Protein AF-A0A0S8GK04-F1 (afdb_monomer)

Foldseek 3Di:
DQFDKAKDWDWDADPVRFTEGPDIDIGGDDVVVVLVVNVVVCQVVLDQEDADQDPVNLVVLVVVLVVCVVPDPPPGVRRHHYFYFDDDPPDDQLVLLCVQPVVCVVVVSYDQDDDPVQPDPRNVLLVCCVVVRDSVCPSRPDNNSSSVVSSVSRTDDPDDDPDPDDPPVQDLLNCLLVVNQADPPDPHGSVVVDDPVPDDPVSVVSSVVVVVVVVVVVVVVVPDDDD

Sequence (227 aa):
STSDFNCVMTVGICRRDILWPLDLWIGRTVPSVLHKEIMRQGVKWQVHQVSPEAVTVQYRLMQAAEEAIRNNAERTLWVPKVIPPEYPRNTEKGPRIESALEWRFQMGRVKIPTGPGYNNTAWKLLDSNIKDFTLDLALLSYDDPIDTLAIHAYIPRKSGVPQNVEPVVETYESMLAKGQLTLPGTCLTLINAIDFHKLDDQTLHQIRQNYIDRLNSVRRRRRKPIY

pLDDT: mean 78.16, std 14.67, range [33.75, 95.88]

Mean predicted aligned error: 14.52 Å

Radius of gyration: 23.09 Å; Cα contacts (8 Å, |Δi|>4): 221; chains: 1; bounding box: 49×42×74 Å

Structure (mmCIF, N/CA/C/O backbone):
data_AF-A0A0S8GK04-F1
#
_entry.id   AF-A0A0S8GK04-F1
#
loop_
_atom_site.group_PDB
_atom_site.id
_atom_site.type_symbol
_atom_site.label_atom_id
_atom_site.label_alt_id
_atom_site.label_comp_id
_atom_site.label_asym_id
_atom_site.label_entity_id
_atom_site.label_seq_id
_atom_site.pdbx_PDB_ins_code
_atom_site.Cartn_x
_atom_site.Cartn_y
_atom_site.Cartn_z
_atom_site.occupancy
_atom_site.B_iso_or_equiv
_atom_site.auth_seq_id
_atom_site.auth_comp_id
_atom_site.auth_asym_id
_atom_site.auth_atom_id
_atom_site.pdbx_PDB_model_num
ATOM 1 N N . SER A 1 1 ? 18.995 8.181 -16.375 1.00 33.75 1 SER A N 1
ATOM 2 C CA . SER A 1 1 ? 18.425 8.535 -15.062 1.00 33.75 1 SER A CA 1
ATOM 3 C C . SER A 1 1 ? 16.984 8.071 -15.050 1.00 33.75 1 SER A C 1
ATOM 5 O O . SER A 1 1 ? 16.129 8.686 -15.679 1.00 33.75 1 SER A O 1
ATOM 7 N N . THR A 1 2 ? 16.739 6.904 -14.463 1.00 42.06 2 THR A N 1
ATOM 8 C CA . THR A 1 2 ? 15.404 6.305 -14.389 1.00 42.06 2 THR A CA 1
ATOM 9 C C . THR A 1 2 ? 14.533 7.224 -13.540 1.00 42.06 2 THR A C 1
ATOM 11 O O . THR A 1 2 ? 14.922 7.624 -12.451 1.00 42.06 2 THR A O 1
ATOM 14 N N . SER A 1 3 ? 13.423 7.692 -14.102 1.00 51.03 3 SER A N 1
ATOM 15 C CA . SER A 1 3 ? 12.474 8.532 -13.378 1.00 51.03 3 SER A CA 1
ATOM 16 C C . SER A 1 3 ? 11.778 7.661 -12.340 1.00 51.03 3 SER A C 1
ATOM 18 O O . SER A 1 3 ? 10.932 6.866 -12.736 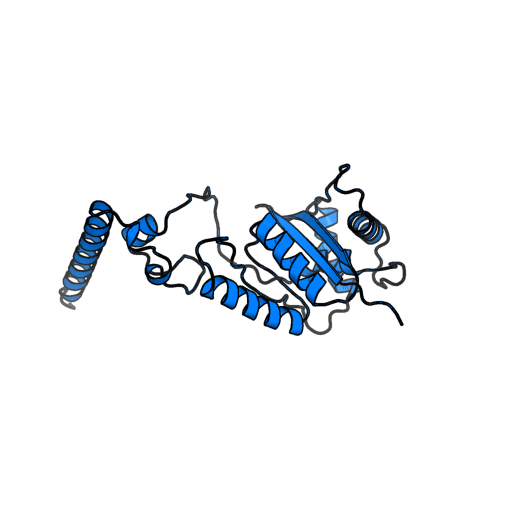1.00 51.03 3 SER A O 1
ATOM 20 N N . ASP A 1 4 ? 12.089 7.839 -11.058 1.00 67.56 4 ASP A N 1
ATOM 21 C CA . ASP A 1 4 ? 11.416 7.132 -9.965 1.00 67.56 4 ASP A CA 1
ATOM 22 C C . ASP A 1 4 ? 9.932 7.526 -9.939 1.00 67.56 4 ASP A C 1
ATOM 24 O O . ASP A 1 4 ? 9.569 8.696 -9.726 1.00 67.56 4 ASP A O 1
ATOM 28 N N . PHE A 1 5 ? 9.068 6.560 -10.241 1.00 83.88 5 PHE A N 1
ATOM 29 C CA . PHE A 1 5 ? 7.628 6.708 -10.096 1.00 83.88 5 PHE A CA 1
ATOM 30 C C . PHE A 1 5 ? 7.243 6.435 -8.643 1.00 83.88 5 PHE A C 1
ATOM 32 O O . PHE A 1 5 ? 7.918 5.719 -7.918 1.00 83.88 5 PHE A O 1
ATOM 39 N N . ASN A 1 6 ? 6.154 7.053 -8.198 1.00 89.81 6 ASN A N 1
ATOM 40 C CA . ASN A 1 6 ? 5.519 6.703 -6.938 1.00 89.81 6 ASN A CA 1
ATOM 41 C C . ASN A 1 6 ? 4.231 5.955 -7.239 1.00 89.81 6 ASN A C 1
ATOM 43 O O . ASN A 1 6 ? 3.491 6.332 -8.153 1.00 89.81 6 ASN A O 1
ATOM 47 N N . CYS A 1 7 ? 3.941 4.958 -6.417 1.00 92.94 7 CYS A N 1
ATOM 48 C CA . CYS A 1 7 ? 2.706 4.199 -6.459 1.00 92.94 7 CYS A CA 1
ATOM 49 C C . CYS A 1 7 ? 1.907 4.437 -5.172 1.00 92.94 7 CYS A C 1
ATOM 51 O O . CYS A 1 7 ? 2.458 4.451 -4.071 1.00 92.94 7 CYS A O 1
ATOM 53 N N . VAL A 1 8 ? 0.598 4.641 -5.313 1.00 94.31 8 VAL A N 1
ATOM 54 C CA . VAL A 1 8 ? -0.356 4.664 -4.198 1.00 94.31 8 VAL A CA 1
ATOM 55 C C . VAL A 1 8 ? -1.462 3.680 -4.526 1.00 94.31 8 VAL A C 1
ATOM 57 O O . VAL A 1 8 ? -2.231 3.893 -5.467 1.00 94.31 8 VAL A O 1
ATOM 60 N N . MET A 1 9 ? -1.547 2.614 -3.737 1.00 95.88 9 MET A N 1
ATOM 61 C CA . MET A 1 9 ? -2.569 1.586 -3.878 1.00 95.88 9 MET A CA 1
ATOM 62 C C . MET A 1 9 ? -3.432 1.532 -2.621 1.00 95.88 9 MET A C 1
ATOM 64 O O . MET A 1 9 ? -2.923 1.397 -1.509 1.00 95.88 9 MET A O 1
ATOM 68 N N . THR A 1 10 ? -4.747 1.581 -2.807 1.00 95.06 10 THR A N 1
ATOM 69 C CA . THR A 1 10 ? -5.708 1.287 -1.744 1.00 95.06 10 THR A CA 1
ATOM 70 C C . THR A 1 10 ? -6.167 -0.155 -1.879 1.00 95.06 10 THR A C 1
ATOM 72 O O . THR A 1 10 ? -6.696 -0.544 -2.920 1.00 95.06 10 THR A O 1
ATOM 75 N N . VAL A 1 11 ? -5.999 -0.946 -0.819 1.00 94.06 11 VAL A N 1
ATOM 76 C CA . VAL A 1 11 ? -6.357 -2.369 -0.801 1.00 94.06 11 VAL A CA 1
ATOM 77 C C . VAL A 1 11 ? -7.402 -2.632 0.278 1.00 94.06 11 VAL A C 1
ATOM 79 O O . VAL A 1 11 ? -7.188 -2.356 1.456 1.00 94.06 11 VAL A O 1
ATOM 82 N N . GLY A 1 12 ? -8.536 -3.196 -0.128 1.00 90.56 12 GLY A N 1
ATOM 83 C CA . GLY A 1 12 ? -9.510 -3.798 0.771 1.00 90.56 12 GLY A CA 1
ATOM 84 C C . GLY A 1 12 ? -9.102 -5.225 1.129 1.00 90.56 12 GLY A C 1
ATOM 85 O O . GLY A 1 12 ? -8.643 -5.985 0.278 1.00 90.56 12 GLY A O 1
ATOM 86 N N . ILE A 1 13 ? -9.299 -5.613 2.386 1.00 88.06 13 ILE A N 1
ATOM 87 C CA . ILE A 1 13 ? -8.998 -6.964 2.868 1.00 88.06 13 ILE A CA 1
ATOM 88 C C . ILE A 1 13 ? -10.289 -7.562 3.407 1.00 88.06 13 ILE A C 1
ATOM 90 O O . ILE A 1 13 ? -10.930 -6.985 4.285 1.00 88.06 13 ILE A O 1
ATOM 94 N N . CYS A 1 14 ? -10.682 -8.728 2.901 1.00 79.69 14 CYS A N 1
ATOM 95 C CA . CYS A 1 14 ? -11.837 -9.439 3.451 1.00 79.69 14 CYS A CA 1
ATOM 96 C C . CYS A 1 14 ? -11.438 -10.414 4.575 1.00 79.69 14 CYS A C 1
ATOM 98 O O . CYS A 1 14 ? -10.268 -10.756 4.744 1.00 79.69 14 CYS A O 1
ATOM 100 N N . ARG A 1 15 ? -12.437 -10.963 5.283 1.00 69.56 15 ARG A N 1
ATOM 101 C CA . ARG A 1 15 ? -12.262 -11.924 6.395 1.00 69.56 15 ARG A CA 1
ATOM 102 C C . ARG A 1 15 ? -11.431 -13.165 6.059 1.00 69.56 15 ARG A C 1
ATOM 104 O O . ARG A 1 15 ? -10.893 -13.792 6.960 1.00 69.56 15 ARG A O 1
ATOM 111 N N . ARG A 1 16 ? -11.338 -13.543 4.782 1.00 75.19 16 ARG A N 1
ATOM 112 C CA . ARG A 1 16 ? -10.544 -14.695 4.335 1.00 75.19 16 ARG A CA 1
ATOM 113 C C . ARG A 1 16 ? -9.177 -14.295 3.772 1.00 75.19 16 ARG A C 1
ATOM 115 O O . ARG A 1 16 ? -8.651 -15.008 2.919 1.00 75.19 16 ARG A O 1
ATOM 122 N N . ASP A 1 17 ? -8.671 -13.134 4.180 1.00 81.88 17 ASP A N 1
ATOM 123 C CA . ASP A 1 17 ? -7.391 -12.581 3.737 1.00 81.88 17 ASP A CA 1
ATOM 124 C C . ASP A 1 17 ? -7.272 -12.500 2.204 1.00 81.88 17 ASP A C 1
ATOM 126 O O . ASP A 1 17 ? -6.235 -12.787 1.616 1.00 81.88 17 ASP A O 1
ATOM 130 N N . ILE A 1 18 ? -8.381 -12.158 1.540 1.00 86.56 18 ILE A N 1
ATOM 131 C CA . ILE A 1 18 ? -8.395 -11.867 0.100 1.00 86.56 18 ILE A CA 1
ATOM 132 C C . ILE A 1 18 ? -8.147 -10.376 -0.068 1.00 86.56 18 ILE A C 1
ATOM 134 O O . ILE A 1 18 ? -8.863 -9.576 0.542 1.00 86.56 18 ILE A O 1
ATOM 138 N N . LEU A 1 19 ? -7.167 -10.041 -0.901 1.00 92.06 19 LEU A N 1
ATOM 139 C CA . LEU A 1 19 ? -6.800 -8.681 -1.260 1.00 92.06 19 LEU A CA 1
ATOM 140 C C . LEU A 1 19 ? -7.634 -8.211 -2.444 1.00 92.06 19 LEU A C 1
ATOM 142 O O . LEU A 1 19 ? -7.722 -8.894 -3.466 1.00 92.06 19 LEU A O 1
ATOM 146 N N . TRP A 1 20 ? -8.204 -7.025 -2.299 1.00 92.50 20 TRP A N 1
ATOM 147 C CA . TRP A 1 20 ? -8.975 -6.333 -3.317 1.00 92.50 20 TRP A CA 1
ATOM 148 C C . TRP A 1 20 ? -8.336 -4.970 -3.554 1.00 92.50 20 TRP A C 1
ATOM 150 O O . TRP A 1 20 ? -8.617 -4.044 -2.797 1.00 92.50 20 TRP A O 1
ATOM 160 N N . PRO A 1 21 ? -7.460 -4.810 -4.554 1.00 93.75 21 PRO A N 1
ATOM 161 C CA . PRO A 1 21 ? -7.034 -3.487 -4.986 1.00 93.75 21 PRO A CA 1
ATOM 162 C C . PRO A 1 21 ? -8.260 -2.674 -5.433 1.00 93.75 21 PRO A C 1
ATOM 164 O O . PRO A 1 21 ? -8.949 -3.046 -6.381 1.00 93.75 21 PRO A O 1
ATOM 167 N N . LEU A 1 22 ? -8.568 -1.593 -4.716 1.00 93.00 22 LEU A N 1
ATOM 168 C CA . LEU A 1 22 ? -9.764 -0.764 -4.923 1.00 93.00 22 LEU A CA 1
ATOM 169 C C . LEU A 1 22 ? -9.464 0.491 -5.744 1.00 93.00 22 LEU A C 1
ATOM 171 O O . LEU A 1 22 ? -10.306 0.958 -6.513 1.00 93.00 22 LEU A O 1
ATOM 175 N N . ASP A 1 23 ? -8.268 1.045 -5.559 1.00 94.81 23 ASP A N 1
ATOM 176 C CA . ASP A 1 23 ? -7.791 2.258 -6.216 1.00 94.81 23 ASP A CA 1
ATOM 177 C C . ASP A 1 23 ? -6.283 2.144 -6.413 1.00 94.81 23 ASP A C 1
ATOM 179 O O . ASP A 1 23 ? -5.582 1.554 -5.585 1.00 94.81 23 ASP A O 1
ATOM 183 N N . LEU A 1 24 ? -5.802 2.689 -7.522 1.00 95.19 24 LEU A N 1
ATOM 184 C CA . LEU A 1 24 ? -4.402 2.619 -7.899 1.00 95.19 24 LEU A CA 1
ATOM 185 C C . LEU A 1 24 ? -4.031 3.884 -8.653 1.00 95.19 24 LEU A C 1
ATOM 187 O O . LEU A 1 24 ? -4.648 4.240 -9.659 1.00 95.19 24 LEU A O 1
ATOM 191 N N . TRP A 1 25 ? -2.982 4.528 -8.170 1.00 94.56 25 TRP A N 1
ATOM 192 C CA . TRP A 1 25 ? -2.381 5.683 -8.798 1.00 94.56 25 TRP A CA 1
ATOM 193 C C . TRP A 1 25 ? -0.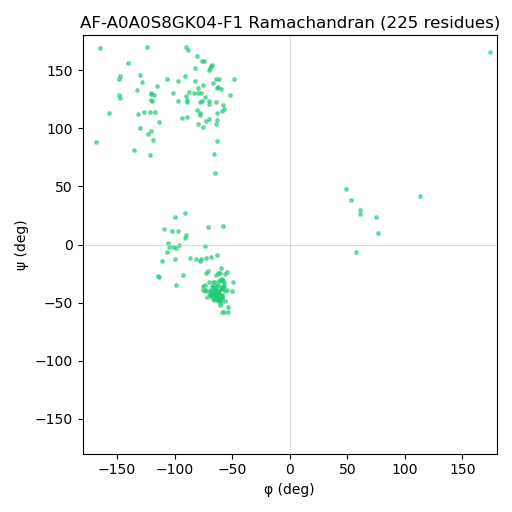884 5.465 -8.958 1.00 94.56 25 TRP A C 1
ATOM 195 O O . TRP A 1 25 ? -0.222 4.956 -8.055 1.00 94.56 25 TRP A O 1
ATOM 205 N N . ILE A 1 26 ? -0.363 5.890 -10.105 1.00 92.88 26 ILE A N 1
ATOM 206 C CA . ILE A 1 26 ? 1.066 5.924 -10.403 1.00 92.88 26 ILE A CA 1
ATOM 207 C C . ILE A 1 26 ? 1.373 7.294 -10.990 1.00 92.88 26 ILE A C 1
ATOM 209 O O . ILE A 1 26 ? 0.679 7.756 -11.900 1.00 92.88 26 ILE A O 1
ATOM 213 N N . GLY A 1 27 ? 2.427 7.941 -10.505 1.00 90.12 27 GLY A N 1
ATOM 214 C CA . GLY A 1 27 ? 2.837 9.236 -11.030 1.00 90.12 27 GLY A CA 1
ATOM 215 C C . GLY A 1 27 ? 4.244 9.641 -10.624 1.00 90.12 27 GLY A C 1
ATOM 216 O O . GLY A 1 27 ? 4.883 9.017 -9.782 1.00 90.12 27 GLY A O 1
ATOM 217 N N . ARG A 1 28 ? 4.750 10.700 -11.260 1.00 82.88 28 ARG A N 1
ATOM 218 C CA . ARG A 1 28 ? 6.118 11.186 -11.046 1.00 82.88 28 ARG A CA 1
ATOM 219 C C . ARG A 1 28 ? 6.270 12.045 -9.788 1.00 82.88 28 ARG A C 1
ATOM 221 O O . ARG A 1 28 ? 5.315 12.583 -9.232 1.00 82.88 28 ARG A O 1
ATOM 228 N N . THR A 1 29 ? 7.533 12.167 -9.406 1.00 65.69 29 THR A N 1
ATOM 229 C CA . THR A 1 29 ? 8.191 12.444 -8.119 1.00 65.69 29 THR A CA 1
ATOM 230 C C . THR A 1 29 ? 7.849 13.742 -7.377 1.00 65.69 29 THR A C 1
ATOM 232 O O . THR A 1 29 ? 8.584 14.114 -6.469 1.00 65.69 29 THR A O 1
ATOM 235 N N . VAL A 1 30 ? 6.768 14.460 -7.698 1.00 80.31 30 VAL A N 1
ATOM 236 C CA . VAL A 1 30 ? 6.434 15.688 -6.957 1.00 80.31 30 VAL A CA 1
ATOM 237 C C . VAL A 1 30 ? 5.795 15.311 -5.610 1.00 80.31 30 VAL A C 1
ATOM 239 O O . VAL A 1 30 ? 4.649 14.852 -5.594 1.00 80.31 30 VAL A O 1
ATOM 242 N N . PRO A 1 31 ? 6.456 15.541 -4.455 1.00 78.94 31 PRO A N 1
ATOM 243 C CA . PRO A 1 31 ? 5.963 15.031 -3.172 1.00 78.94 31 PRO A CA 1
ATOM 244 C C . PRO A 1 31 ? 4.610 15.620 -2.751 1.00 78.94 31 PRO A C 1
ATOM 246 O O . PRO A 1 31 ? 3.855 14.989 -2.017 1.00 78.94 31 PRO A O 1
ATOM 249 N N . SER A 1 32 ? 4.284 16.832 -3.213 1.00 80.56 32 SER A N 1
ATOM 250 C CA . SER A 1 32 ? 2.984 17.461 -2.955 1.00 80.56 32 SER A CA 1
ATOM 251 C C . SER A 1 32 ? 1.839 16.773 -3.701 1.00 80.56 32 SER A C 1
ATOM 253 O O .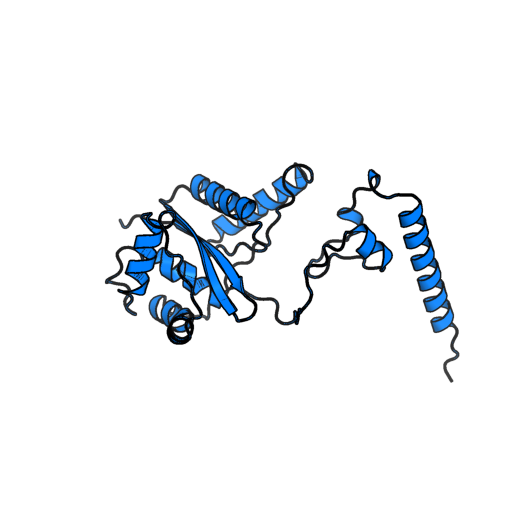 SER A 1 32 ? 0.730 16.711 -3.176 1.00 80.56 32 SER A O 1
ATOM 255 N N . VAL A 1 33 ? 2.096 16.224 -4.893 1.00 85.88 33 VAL A N 1
ATOM 256 C CA . VAL A 1 33 ? 1.110 15.447 -5.660 1.00 85.88 33 VAL A CA 1
ATOM 257 C C . VAL A 1 33 ? 0.877 14.102 -4.985 1.00 85.88 33 VAL A C 1
ATOM 259 O O . VAL A 1 33 ? -0.273 13.737 -4.762 1.00 85.88 33 VAL A O 1
ATOM 262 N N . LEU A 1 34 ? 1.953 13.426 -4.572 1.00 86.38 34 LEU A N 1
ATOM 263 C CA . LEU A 1 34 ? 1.868 12.174 -3.820 1.00 86.38 34 LEU A CA 1
ATOM 264 C C . LEU A 1 34 ? 1.031 12.338 -2.545 1.00 86.38 34 LEU A C 1
ATOM 266 O O . LEU A 1 34 ? 0.113 11.561 -2.300 1.00 86.38 34 LEU A O 1
ATOM 270 N N . HIS A 1 35 ? 1.300 13.384 -1.759 1.00 84.75 35 HIS A N 1
ATOM 271 C CA . HIS A 1 35 ? 0.530 13.668 -0.548 1.00 84.75 35 HIS A CA 1
ATOM 272 C C . HIS A 1 35 ? -0.955 13.883 -0.864 1.00 84.75 35 HIS A C 1
ATOM 274 O O . HIS A 1 35 ? -1.815 13.271 -0.233 1.00 84.75 35 HIS A O 1
ATOM 280 N N . LYS A 1 36 ? -1.269 14.731 -1.854 1.00 86.31 36 LYS A N 1
ATOM 281 C CA . LYS A 1 36 ? -2.656 14.982 -2.272 1.00 86.31 36 LYS A CA 1
ATOM 282 C C . LYS A 1 36 ? -3.362 13.694 -2.672 1.00 86.31 36 LYS A C 1
ATOM 284 O O . LYS A 1 36 ? -4.522 13.519 -2.322 1.00 86.31 36 LYS A O 1
ATOM 289 N N . GLU A 1 37 ? -2.666 12.799 -3.360 1.00 90.81 37 GLU A N 1
ATOM 290 C CA . GLU A 1 37 ? -3.232 11.530 -3.795 1.00 90.81 37 GLU A CA 1
ATOM 291 C C . GLU A 1 37 ? -3.499 10.572 -2.628 1.00 90.81 37 GLU A C 1
ATOM 293 O O . GLU A 1 37 ? -4.583 9.994 -2.556 1.00 90.81 37 GLU A O 1
ATOM 298 N N . ILE A 1 38 ? -2.568 10.463 -1.674 1.00 89.88 38 ILE A N 1
ATOM 299 C CA . ILE A 1 38 ? -2.765 9.676 -0.447 1.00 89.88 38 ILE A CA 1
ATOM 300 C C . ILE A 1 38 ? -3.984 10.191 0.324 1.00 89.88 38 ILE A C 1
ATOM 302 O O . ILE A 1 38 ? -4.840 9.401 0.718 1.00 89.88 38 ILE A O 1
ATOM 306 N N . MET A 1 39 ? -4.110 11.511 0.490 1.00 86.62 39 MET A N 1
ATOM 307 C CA . MET A 1 39 ? -5.260 12.114 1.168 1.00 86.62 39 MET A CA 1
ATOM 308 C C . MET A 1 39 ? -6.558 11.904 0.381 1.00 86.62 39 MET A C 1
ATOM 310 O O . MET A 1 39 ? -7.585 11.570 0.966 1.00 86.62 39 MET A O 1
ATOM 314 N N . ARG A 1 40 ? -6.523 12.046 -0.950 1.00 89.19 40 ARG A N 1
ATOM 315 C CA . ARG A 1 40 ? -7.681 11.833 -1.829 1.00 89.19 40 ARG A CA 1
ATOM 316 C C . ARG A 1 40 ? -8.204 10.403 -1.717 1.00 89.19 40 ARG A C 1
ATOM 318 O O . ARG A 1 40 ? -9.401 10.214 -1.501 1.00 89.19 40 ARG A O 1
ATOM 325 N N . GLN A 1 41 ? -7.332 9.406 -1.870 1.00 92.62 41 GLN A N 1
ATOM 326 C CA . GLN A 1 41 ? -7.714 8.000 -1.735 1.00 92.62 41 GLN A CA 1
ATOM 327 C C . GLN A 1 41 ? -8.139 7.682 -0.300 1.00 92.62 41 GLN A C 1
ATOM 329 O O . GLN A 1 41 ? -9.159 7.029 -0.091 1.00 92.62 41 GLN A O 1
ATOM 334 N N . GLY A 1 42 ? -7.410 8.202 0.685 1.00 88.75 42 GLY A N 1
ATOM 335 C CA . GLY A 1 42 ? -7.682 7.965 2.091 1.00 88.75 42 GLY A CA 1
ATOM 336 C C . GLY A 1 42 ? -9.052 8.465 2.541 1.00 88.75 42 GLY A C 1
ATOM 337 O O . GLY A 1 42 ? -9.805 7.696 3.132 1.00 88.75 42 GLY A O 1
ATOM 338 N N . VAL A 1 43 ? -9.427 9.695 2.174 1.00 85.94 43 VAL A N 1
ATOM 339 C CA . VAL A 1 43 ? -10.763 10.253 2.443 1.00 85.94 43 VAL A CA 1
ATOM 340 C C . VAL A 1 43 ? -11.845 9.509 1.658 1.00 85.94 43 VAL A C 1
ATOM 342 O O . VAL A 1 43 ? -12.894 9.196 2.220 1.00 85.94 43 VAL A O 1
ATOM 345 N N . LYS A 1 44 ? -11.601 9.192 0.378 1.00 87.06 44 LYS A N 1
ATOM 346 C CA . LYS A 1 44 ? -12.561 8.465 -0.472 1.00 87.06 44 LYS A CA 1
ATOM 347 C C . LYS A 1 44 ? -12.922 7.100 0.114 1.00 87.06 44 LYS A C 1
ATOM 349 O O . LYS A 1 44 ? -14.091 6.730 0.114 1.00 87.06 44 LYS A O 1
ATOM 354 N N . TRP A 1 45 ? -11.923 6.358 0.585 1.00 88.44 45 TRP A N 1
ATOM 355 C CA . TRP A 1 45 ? -12.087 4.980 1.055 1.00 88.44 45 TRP A CA 1
ATOM 356 C C . TRP A 1 45 ? -12.144 4.847 2.577 1.00 88.44 45 TRP A C 1
ATOM 358 O O . TRP A 1 45 ? -12.319 3.736 3.071 1.00 88.44 45 TRP A O 1
ATOM 368 N N . GLN A 1 46 ? -11.995 5.952 3.313 1.00 85.88 46 GLN A N 1
ATOM 369 C CA . GLN A 1 46 ? -11.923 5.980 4.776 1.00 85.88 46 GLN A CA 1
ATOM 370 C C . GLN A 1 46 ? -10.921 4.944 5.315 1.00 85.88 46 GLN A C 1
ATOM 372 O O . GLN A 1 46 ? -11.228 4.145 6.201 1.00 85.88 46 GLN A O 1
ATOM 377 N N . VAL A 1 47 ? -9.714 4.903 4.735 1.00 87.19 47 VAL A N 1
ATOM 378 C CA . VAL A 1 47 ? -8.732 3.856 5.060 1.00 87.19 47 VAL A CA 1
ATOM 379 C C . VAL A 1 47 ? -8.305 3.944 6.525 1.00 87.19 47 VAL A C 1
ATOM 381 O O . VAL A 1 47 ? -7.981 5.010 7.039 1.00 87.19 47 VAL A O 1
ATOM 384 N N . HIS A 1 48 ? -8.256 2.811 7.214 1.00 85.25 48 HIS A N 1
ATOM 385 C CA . HIS A 1 48 ? -7.889 2.787 8.633 1.00 85.25 48 HIS A CA 1
ATOM 386 C C . HIS A 1 48 ? -6.393 3.041 8.854 1.00 85.25 48 HIS A C 1
ATOM 388 O O . HIS A 1 48 ? -5.969 3.460 9.934 1.00 85.25 48 HIS A O 1
ATOM 394 N N . GLN A 1 49 ? -5.588 2.749 7.834 1.00 88.12 49 GLN A N 1
ATOM 395 C CA . GLN A 1 49 ? -4.142 2.737 7.918 1.00 88.12 49 GLN A CA 1
ATOM 396 C C . GLN A 1 49 ? -3.515 3.149 6.588 1.00 88.12 49 GLN A C 1
ATOM 398 O O . GLN A 1 49 ? -3.997 2.768 5.523 1.00 88.12 49 GLN A O 1
ATOM 403 N N . VAL A 1 50 ? -2.419 3.897 6.676 1.00 90.38 50 VAL A N 1
ATOM 404 C CA . VAL A 1 50 ? -1.534 4.238 5.563 1.00 90.38 50 VAL A CA 1
ATOM 405 C C . VAL A 1 50 ? -0.143 3.710 5.900 1.00 90.38 50 VAL A C 1
ATOM 407 O O . VAL A 1 50 ? 0.377 3.967 6.987 1.00 90.38 50 VAL A O 1
ATOM 410 N N . SER A 1 51 ? 0.457 2.974 4.966 1.00 91.56 51 SER A N 1
ATOM 411 C CA . SER A 1 51 ? 1.745 2.304 5.166 1.00 91.56 51 SER A CA 1
ATOM 412 C C . SER A 1 51 ? 2.780 2.758 4.141 1.00 91.56 51 SER A C 1
ATOM 414 O O . SER A 1 51 ? 3.035 2.052 3.171 1.00 91.56 51 SER A O 1
ATOM 416 N N . PRO A 1 52 ? 3.355 3.959 4.321 1.00 90.19 52 PRO A N 1
ATOM 417 C CA . PRO A 1 52 ? 4.352 4.495 3.405 1.00 90.19 52 PRO A CA 1
ATOM 418 C C . PRO A 1 52 ? 5.735 3.877 3.672 1.00 90.19 52 PRO A C 1
ATOM 420 O O . PRO A 1 52 ? 6.200 3.822 4.812 1.00 90.19 52 PRO A O 1
ATOM 423 N N . GLU A 1 53 ? 6.426 3.470 2.610 1.00 85.38 53 GLU A N 1
ATOM 424 C CA . GLU A 1 53 ? 7.799 2.953 2.694 1.00 85.38 53 GLU A CA 1
ATOM 425 C C . GLU A 1 53 ? 8.818 4.074 2.971 1.00 85.38 53 GLU A C 1
ATOM 427 O O . GLU A 1 53 ? 9.713 3.928 3.801 1.00 85.38 53 GLU A O 1
ATOM 432 N N . ALA A 1 54 ? 8.642 5.243 2.347 1.00 80.56 54 ALA A N 1
ATOM 433 C CA . ALA A 1 54 ? 9.547 6.376 2.512 1.00 80.56 54 ALA A CA 1
ATOM 434 C C . ALA A 1 54 ? 9.344 7.113 3.852 1.00 80.56 54 ALA A C 1
ATOM 436 O O . ALA A 1 54 ? 8.273 7.661 4.131 1.00 80.56 54 ALA A O 1
ATOM 437 N N . VAL A 1 55 ? 10.416 7.231 4.642 1.00 71.06 55 VAL A N 1
ATOM 438 C CA . VAL A 1 55 ? 10.429 7.922 5.952 1.00 71.06 55 VAL A CA 1
ATOM 439 C C . VAL A 1 55 ? 10.008 9.395 5.842 1.00 71.06 55 VAL A C 1
ATOM 441 O O . VAL A 1 55 ? 9.288 9.922 6.688 1.00 71.06 55 VAL A O 1
ATOM 444 N N . THR A 1 56 ? 10.397 10.077 4.764 1.00 72.00 56 THR A N 1
ATOM 445 C CA . THR A 1 56 ? 10.017 11.480 4.521 1.00 72.00 56 THR A CA 1
ATOM 446 C C . THR A 1 56 ? 8.513 11.649 4.302 1.00 72.00 56 THR A C 1
ATOM 448 O O . THR A 1 56 ? 7.938 12.666 4.698 1.00 72.00 56 THR A O 1
ATOM 451 N N . VAL A 1 57 ? 7.859 10.648 3.707 1.00 76.12 57 VAL A N 1
ATOM 452 C CA . VAL A 1 57 ? 6.405 10.617 3.518 1.00 76.12 57 VAL A CA 1
ATOM 453 C C . VAL A 1 57 ? 5.704 10.340 4.848 1.00 76.12 57 VAL A C 1
ATOM 455 O O . VAL A 1 57 ? 4.709 11.000 5.138 1.00 76.12 57 VAL A O 1
ATOM 458 N N . GLN A 1 58 ? 6.257 9.459 5.694 1.00 74.81 58 GLN A N 1
ATOM 459 C CA . GLN A 1 58 ? 5.739 9.192 7.047 1.00 74.81 58 GLN A CA 1
ATOM 460 C C . GLN A 1 58 ? 5.605 10.483 7.858 1.00 74.81 58 GLN A C 1
ATOM 462 O O . GLN A 1 58 ? 4.515 10.800 8.330 1.00 74.81 58 GLN A O 1
ATOM 467 N N . TYR A 1 59 ? 6.686 11.263 7.953 1.00 73.69 59 TYR A N 1
ATOM 468 C CA . TYR A 1 59 ? 6.702 12.497 8.741 1.00 73.69 59 TYR A CA 1
ATOM 469 C C . TYR A 1 59 ? 5.656 13.512 8.257 1.00 73.69 59 TYR A C 1
ATOM 471 O O . TYR A 1 59 ? 4.900 14.060 9.056 1.00 73.69 59 TYR A O 1
ATOM 479 N N . ARG A 1 60 ? 5.551 13.717 6.937 1.00 76.19 60 ARG A N 1
ATOM 480 C CA . ARG A 1 60 ? 4.576 14.655 6.354 1.00 76.19 60 ARG A CA 1
ATOM 481 C C . ARG A 1 60 ? 3.130 14.208 6.553 1.00 76.19 60 ARG A C 1
ATOM 483 O O . ARG A 1 60 ? 2.266 15.055 6.753 1.00 76.19 60 ARG A O 1
ATOM 490 N N . LEU A 1 61 ? 2.858 12.905 6.483 1.00 73.31 61 LEU A N 1
ATOM 491 C CA . LEU A 1 61 ? 1.520 12.368 6.740 1.00 73.31 61 LEU A CA 1
ATOM 492 C C . LEU A 1 61 ? 1.141 12.486 8.214 1.00 73.31 61 LEU A C 1
ATOM 494 O O . LEU A 1 61 ? 0.009 12.850 8.510 1.00 73.31 61 LEU A O 1
ATOM 498 N N . MET A 1 62 ? 2.080 12.232 9.128 1.00 73.31 62 MET A N 1
ATOM 499 C CA . MET A 1 62 ? 1.852 12.432 10.561 1.00 73.31 62 MET A CA 1
ATOM 500 C C . MET A 1 62 ? 1.542 13.898 10.869 1.00 73.31 62 MET A C 1
ATOM 502 O O . MET A 1 62 ? 0.538 14.178 11.515 1.00 73.31 62 MET A O 1
ATOM 506 N N . GLN A 1 63 ? 2.329 14.835 10.331 1.00 76.75 63 GLN A N 1
ATOM 507 C CA . GLN A 1 63 ? 2.068 16.266 10.496 1.00 76.75 63 GLN A CA 1
ATOM 508 C C . GLN A 1 63 ? 0.697 16.678 9.955 1.00 76.75 63 GLN A C 1
ATOM 510 O O . GLN A 1 63 ? -0.029 17.386 10.645 1.00 76.75 63 GLN A O 1
ATOM 515 N N . ALA A 1 64 ? 0.318 16.217 8.758 1.00 71.50 64 ALA A N 1
ATOM 516 C CA . ALA A 1 64 ? -0.983 16.536 8.174 1.00 71.50 64 ALA A CA 1
ATOM 517 C C . ALA A 1 64 ? -2.152 15.897 8.935 1.00 71.50 64 ALA A C 1
ATOM 519 O O . ALA A 1 64 ? -3.197 16.526 9.073 1.00 71.50 64 ALA A O 1
ATOM 520 N N . ALA A 1 65 ? -1.983 14.681 9.463 1.00 66.81 65 ALA A N 1
ATOM 521 C CA . ALA A 1 65 ? -2.976 14.049 10.327 1.00 66.81 65 ALA A CA 1
ATOM 522 C C . ALA A 1 65 ? -3.159 14.846 11.627 1.00 66.81 65 ALA A C 1
ATOM 524 O O . ALA A 1 65 ? -4.288 15.126 12.023 1.00 66.81 65 ALA A O 1
ATOM 525 N N . GLU A 1 66 ? -2.066 15.279 12.259 1.00 67.69 66 GLU A N 1
ATOM 526 C CA . GLU A 1 66 ? -2.131 16.156 13.428 1.00 67.69 66 GLU A CA 1
ATOM 527 C C . GLU A 1 66 ? -2.781 17.508 13.108 1.00 67.69 66 GLU A C 1
ATOM 529 O O . GLU A 1 66 ? -3.575 18.012 13.898 1.00 67.69 66 GLU A O 1
ATOM 534 N N . GLU A 1 67 ? -2.464 18.108 11.959 1.00 70.69 67 GLU A N 1
ATOM 535 C CA . GLU A 1 67 ? -3.063 19.371 11.524 1.00 70.69 67 GLU A CA 1
ATOM 536 C C . GLU A 1 67 ? -4.556 19.229 11.235 1.00 70.69 67 GLU A C 1
ATOM 538 O O . GLU A 1 67 ? -5.329 20.091 11.635 1.00 70.69 67 GLU A O 1
ATOM 543 N N . ALA A 1 68 ? -4.981 18.136 10.601 1.00 64.50 68 ALA A N 1
ATOM 544 C CA . ALA A 1 68 ? -6.390 17.848 10.356 1.00 64.50 68 ALA A CA 1
ATOM 545 C C . ALA A 1 68 ? -7.172 17.705 11.672 1.00 64.50 68 ALA A C 1
ATOM 547 O O . ALA A 1 68 ? -8.249 18.286 11.811 1.00 64.50 68 ALA A O 1
ATOM 548 N N . ILE A 1 69 ? -6.595 17.011 12.661 1.00 61.62 69 ILE A N 1
ATOM 549 C CA . ILE A 1 69 ? -7.166 16.881 14.010 1.00 61.62 69 ILE A CA 1
ATOM 550 C C . ILE A 1 69 ? -7.255 18.247 14.702 1.00 61.62 69 ILE A C 1
ATOM 552 O O . ILE A 1 69 ? -8.291 18.568 15.279 1.00 61.62 69 ILE A O 1
ATOM 556 N N . ARG A 1 70 ? -6.187 19.056 14.637 1.00 62.34 70 ARG A N 1
ATOM 557 C CA . ARG A 1 70 ? -6.139 20.394 15.251 1.00 62.34 70 ARG A CA 1
ATOM 558 C C . ARG A 1 70 ? -7.114 21.372 14.597 1.00 62.34 70 ARG A C 1
ATOM 560 O O . ARG A 1 70 ? -7.722 22.173 15.298 1.00 62.34 70 ARG A O 1
ATOM 567 N N . ASN A 1 71 ? -7.240 21.319 13.273 1.00 60.84 71 ASN A N 1
ATOM 568 C CA . ASN A 1 71 ? -7.921 22.354 12.507 1.00 60.84 71 ASN A CA 1
ATOM 569 C C . ASN A 1 71 ? -9.407 22.068 12.268 1.00 60.84 71 ASN A C 1
ATOM 571 O O . ASN A 1 71 ? -10.123 23.036 12.047 1.00 60.84 71 ASN A O 1
ATOM 575 N N . ASN A 1 72 ? -9.887 20.813 12.254 1.00 50.97 72 ASN A N 1
ATOM 576 C CA . ASN A 1 72 ? -11.301 20.507 11.973 1.00 50.97 72 ASN A CA 1
ATOM 577 C C . ASN A 1 72 ? -11.708 19.048 12.290 1.00 50.97 72 ASN A C 1
ATOM 579 O O . ASN A 1 72 ? -11.814 18.217 11.385 1.00 50.97 72 ASN A O 1
ATOM 583 N N . ALA A 1 73 ? -12.126 18.763 13.527 1.00 49.97 73 ALA A N 1
ATOM 584 C CA . ALA A 1 73 ? -12.960 17.584 13.817 1.00 49.97 73 ALA A CA 1
ATOM 585 C C . ALA A 1 73 ? -14.346 17.632 13.120 1.00 49.97 73 ALA A C 1
ATOM 587 O O . ALA A 1 73 ? -15.075 16.643 13.118 1.00 49.97 73 ALA A O 1
ATOM 588 N N . GLU A 1 74 ? -14.715 18.762 12.501 1.00 51.22 74 GLU A N 1
ATOM 589 C CA . GLU A 1 74 ? -16.074 19.020 12.010 1.00 51.22 74 GLU A CA 1
ATOM 590 C C . GLU A 1 74 ? -16.294 18.796 10.503 1.00 51.22 74 GLU A C 1
ATOM 592 O O . GLU A 1 74 ? -17.444 18.757 10.070 1.00 51.22 74 GLU A O 1
ATOM 597 N N . ARG A 1 75 ? -15.246 18.638 9.672 1.00 55.31 75 ARG A N 1
ATOM 598 C CA . ARG A 1 75 ? -15.424 18.575 8.198 1.00 55.31 75 ARG A CA 1
ATOM 599 C C . ARG A 1 75 ? -15.081 17.241 7.538 1.00 55.31 75 ARG A C 1
ATOM 601 O O . ARG A 1 75 ? -15.707 16.913 6.536 1.00 55.31 75 ARG A O 1
ATOM 608 N N . THR A 1 76 ? -14.182 16.441 8.109 1.00 56.16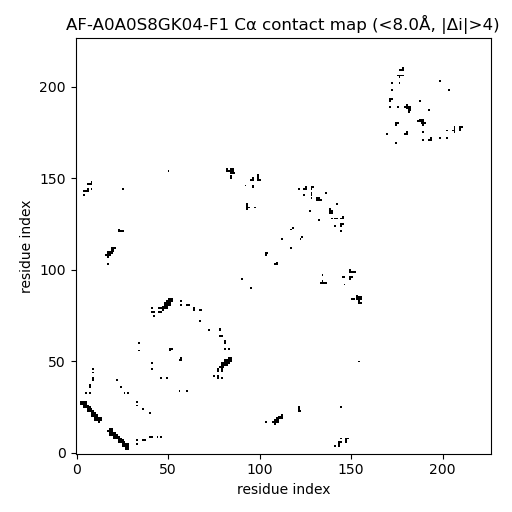 76 THR A N 1
ATOM 609 C CA . THR A 1 76 ? -13.943 15.046 7.692 1.00 56.16 76 THR A CA 1
ATOM 610 C C . THR A 1 76 ? -13.316 14.261 8.845 1.00 56.16 76 THR A C 1
ATOM 612 O O . THR A 1 76 ? -12.166 14.505 9.193 1.00 56.16 76 THR A O 1
ATOM 615 N N . LEU A 1 77 ? -14.042 13.286 9.399 1.00 68.88 77 LEU A N 1
ATOM 616 C CA . LEU A 1 77 ? -13.635 12.414 10.521 1.00 68.88 77 LEU A CA 1
ATOM 617 C C . LEU A 1 77 ? -12.537 11.384 10.167 1.00 68.88 77 LEU A C 1
ATOM 619 O O . LEU A 1 77 ? -12.339 10.411 10.894 1.00 68.88 77 LEU A O 1
ATOM 623 N N . TRP A 1 78 ? -11.839 11.547 9.041 1.00 79.19 78 TRP A N 1
ATOM 624 C CA . TRP A 1 78 ? -10.855 10.570 8.589 1.00 79.19 78 TRP A CA 1
ATOM 625 C C . TRP A 1 78 ? -9.470 10.877 9.158 1.00 79.19 78 TRP A C 1
ATOM 627 O O . TRP A 1 78 ? -8.816 11.834 8.748 1.00 79.19 78 TRP A O 1
ATOM 637 N N . VAL A 1 79 ? -9.013 10.031 10.081 1.00 80.00 79 VAL A N 1
ATOM 638 C CA . VAL A 1 79 ? -7.666 10.092 10.658 1.00 80.00 79 VAL A CA 1
ATOM 639 C C . VAL A 1 79 ? -7.048 8.695 10.574 1.00 80.00 79 VAL A C 1
ATOM 641 O O . VAL A 1 79 ? -7.380 7.829 11.391 1.00 80.00 79 VAL A O 1
ATOM 644 N N . PRO A 1 80 ? -6.176 8.423 9.588 1.00 83.44 80 PRO A N 1
ATOM 645 C CA . PRO A 1 80 ? -5.562 7.112 9.462 1.00 83.44 80 PRO A CA 1
ATOM 646 C C . PRO A 1 80 ? -4.452 6.922 10.495 1.00 83.44 80 PRO A C 1
ATOM 648 O O . PRO A 1 80 ? -3.805 7.870 10.942 1.00 83.44 80 PRO A O 1
ATOM 651 N N . LYS A 1 81 ? -4.140 5.662 10.794 1.00 84.69 81 LYS A N 1
ATOM 652 C CA . LYS A 1 81 ? -2.865 5.320 11.430 1.00 84.69 81 LYS A CA 1
ATOM 653 C C . LYS A 1 81 ? -1.765 5.288 10.379 1.00 84.69 81 LYS A C 1
ATOM 655 O O . LYS A 1 81 ? -1.916 4.619 9.361 1.00 84.69 81 LYS A O 1
ATOM 660 N N . VAL A 1 82 ? -0.650 5.960 10.636 1.00 85.56 82 VAL A N 1
ATOM 661 C CA . VAL A 1 82 ? 0.545 5.852 9.792 1.00 85.56 82 VAL A CA 1
ATOM 662 C C . VAL A 1 82 ? 1.444 4.780 10.397 1.00 85.56 82 VAL A C 1
ATOM 664 O O . VAL A 1 82 ? 1.981 4.975 11.484 1.00 85.56 82 VAL A O 1
ATOM 667 N N . ILE A 1 83 ? 1.548 3.626 9.737 1.00 85.44 83 ILE A N 1
ATOM 668 C CA . ILE A 1 83 ? 2.341 2.482 10.214 1.00 85.44 83 ILE A CA 1
ATOM 669 C C . ILE A 1 83 ? 3.200 1.982 9.051 1.00 85.44 83 ILE A C 1
ATOM 671 O O . ILE A 1 83 ? 2.630 1.465 8.087 1.00 85.44 83 ILE A O 1
ATOM 675 N N . PRO A 1 84 ? 4.533 2.127 9.098 1.00 87.38 84 PRO A N 1
ATOM 676 C CA . PRO A 1 84 ? 5.400 1.665 8.021 1.00 87.38 84 PRO A CA 1
ATOM 677 C C . PRO A 1 84 ? 5.423 0.130 7.916 1.00 87.38 84 PRO A C 1
ATOM 679 O O . PRO A 1 84 ? 5.164 -0.554 8.909 1.00 87.38 84 PRO A O 1
ATOM 682 N N . PRO A 1 85 ? 5.716 -0.425 6.728 1.00 89.62 85 PRO A N 1
ATOM 683 C CA . PRO A 1 85 ? 5.934 -1.859 6.573 1.00 89.62 85 PRO A CA 1
ATOM 684 C C . PRO A 1 85 ? 7.245 -2.310 7.236 1.00 89.62 85 PRO A C 1
ATOM 686 O O . PRO A 1 85 ? 8.223 -1.563 7.287 1.00 89.62 85 PRO A O 1
ATOM 689 N N . GLU A 1 86 ? 7.271 -3.554 7.710 1.00 89.50 86 GLU A N 1
ATOM 690 C CA . GLU A 1 86 ? 8.423 -4.187 8.353 1.00 89.50 86 GLU A CA 1
ATOM 691 C C . GLU A 1 86 ? 8.943 -5.342 7.492 1.00 89.50 86 GLU A C 1
ATOM 693 O O . GLU A 1 86 ? 8.344 -6.417 7.420 1.00 89.50 86 GLU A O 1
ATOM 698 N N . TYR A 1 87 ? 10.079 -5.128 6.828 1.00 85.81 87 TYR A N 1
ATOM 699 C CA . TYR A 1 87 ? 10.689 -6.145 5.973 1.00 85.81 87 TYR A CA 1
ATOM 700 C C . TYR A 1 87 ? 11.683 -7.025 6.741 1.00 85.81 87 TYR A C 1
ATOM 702 O O . TYR A 1 87 ? 12.429 -6.519 7.589 1.00 85.81 87 TYR A O 1
ATOM 710 N N . PRO A 1 88 ? 11.781 -8.325 6.410 1.00 84.62 88 PRO A N 1
ATOM 711 C CA . PRO A 1 88 ? 12.880 -9.151 6.883 1.00 84.62 88 PRO A CA 1
ATOM 712 C C . PRO A 1 88 ? 14.220 -8.598 6.377 1.00 84.62 88 PRO A C 1
ATOM 714 O O . PRO A 1 88 ? 14.333 -8.099 5.251 1.00 84.62 88 PRO A O 1
ATOM 717 N N . ARG A 1 89 ? 15.253 -8.673 7.223 1.00 84.94 89 ARG A N 1
ATOM 718 C CA . ARG A 1 89 ? 16.593 -8.177 6.879 1.00 84.94 89 ARG A CA 1
ATOM 719 C C . ARG A 1 89 ? 17.171 -8.974 5.708 1.00 84.94 89 ARG A C 1
ATOM 721 O O . ARG A 1 89 ? 17.020 -10.189 5.668 1.00 84.94 89 ARG A O 1
ATOM 728 N N . ASN A 1 90 ? 17.894 -8.284 4.825 1.00 84.06 90 ASN A N 1
ATOM 729 C CA . ASN A 1 90 ? 18.633 -8.866 3.696 1.00 84.06 90 ASN A CA 1
ATOM 730 C C . ASN A 1 90 ? 17.764 -9.607 2.664 1.00 84.06 90 ASN A C 1
ATOM 732 O O . ASN A 1 90 ? 18.258 -10.501 1.984 1.00 84.06 90 ASN A O 1
ATOM 736 N N . THR A 1 91 ? 16.485 -9.250 2.538 1.00 84.50 91 THR A N 1
ATOM 737 C CA . THR A 1 91 ? 15.622 -9.824 1.497 1.00 84.50 91 THR A CA 1
ATOM 738 C C . THR A 1 91 ? 15.715 -8.984 0.230 1.00 84.50 91 THR A C 1
ATOM 740 O O . THR A 1 91 ? 15.455 -7.781 0.269 1.00 84.50 91 THR A O 1
ATOM 743 N N . GLU A 1 92 ? 16.067 -9.609 -0.889 1.00 90.12 92 GLU A N 1
ATOM 744 C CA . GLU A 1 92 ? 16.035 -8.964 -2.202 1.00 90.12 92 GLU A CA 1
ATOM 745 C C . GLU A 1 92 ? 14.592 -8.705 -2.662 1.00 90.12 92 GLU A C 1
ATOM 747 O O . GLU A 1 92 ? 13.661 -9.420 -2.281 1.00 90.12 92 GLU A O 1
ATOM 752 N N . LYS A 1 93 ? 14.401 -7.673 -3.494 1.00 89.88 93 LYS A N 1
ATOM 753 C CA . LYS A 1 93 ? 13.074 -7.177 -3.897 1.00 89.88 93 LYS A CA 1
ATOM 754 C C . LYS A 1 93 ? 12.240 -8.236 -4.627 1.00 89.88 93 LYS A C 1
ATOM 756 O O . LYS A 1 93 ? 11.092 -8.453 -4.252 1.00 89.88 93 LYS A O 1
ATOM 761 N N . GLY A 1 94 ? 12.812 -8.922 -5.617 1.00 91.94 94 GLY A N 1
ATOM 762 C CA . GLY A 1 94 ? 12.119 -9.966 -6.381 1.00 91.94 94 GLY A CA 1
ATOM 763 C C . GLY A 1 94 ? 11.615 -11.120 -5.505 1.00 91.94 94 GLY A C 1
ATOM 764 O O . GLY A 1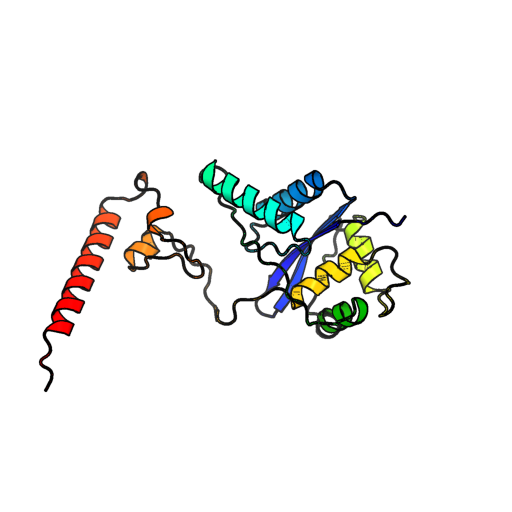 94 ? 10.402 -11.326 -5.434 1.00 91.94 94 GLY A O 1
ATOM 765 N N . PRO A 1 95 ? 12.494 -11.811 -4.755 1.00 92.31 95 PRO A N 1
ATOM 766 C CA . PRO A 1 95 ? 12.090 -12.861 -3.812 1.00 92.31 95 PRO A CA 1
ATOM 767 C C . PRO A 1 95 ? 11.092 -12.388 -2.741 1.00 92.31 95 PRO A C 1
ATOM 769 O O . PRO A 1 95 ? 10.201 -13.130 -2.321 1.00 92.31 95 PRO A O 1
ATOM 772 N N . ARG A 1 96 ? 11.194 -11.127 -2.299 1.00 92.19 96 ARG A N 1
ATOM 773 C CA . ARG A 1 96 ? 10.218 -10.504 -1.391 1.00 92.19 96 ARG A CA 1
ATOM 774 C C . ARG A 1 96 ? 8.829 -10.422 -2.038 1.00 92.19 96 ARG A C 1
ATOM 776 O O . ARG A 1 96 ? 7.844 -10.814 -1.420 1.00 92.19 96 ARG A O 1
ATOM 783 N N . ILE A 1 97 ? 8.738 -9.953 -3.281 1.00 93.94 97 ILE A N 1
ATOM 784 C CA . ILE A 1 97 ? 7.465 -9.872 -4.016 1.00 93.94 97 ILE A CA 1
ATOM 785 C C . ILE A 1 97 ? 6.877 -11.269 -4.245 1.00 93.94 97 ILE A C 1
ATOM 787 O O . ILE A 1 97 ? 5.693 -11.485 -3.977 1.00 93.94 97 ILE A O 1
ATOM 791 N N . GLU A 1 98 ? 7.705 -12.218 -4.685 1.00 93.00 98 GLU A N 1
ATOM 792 C CA . GLU A 1 98 ? 7.302 -13.608 -4.915 1.00 93.00 98 GLU A CA 1
ATOM 793 C C . GLU A 1 98 ? 6.728 -14.230 -3.637 1.00 93.00 98 GLU A C 1
ATOM 795 O O . GLU A 1 98 ? 5.556 -14.607 -3.607 1.00 93.00 98 GLU A O 1
ATOM 800 N N . SER A 1 99 ? 7.502 -14.252 -2.549 1.00 90.25 99 SER A N 1
ATOM 801 C CA . SER A 1 99 ? 7.074 -14.857 -1.279 1.00 90.25 99 SER A CA 1
ATOM 802 C C . SER A 1 99 ? 5.798 -14.224 -0.703 1.00 90.25 99 SER A C 1
ATOM 804 O O . SER A 1 99 ? 4.998 -14.905 -0.052 1.00 90.25 99 SER A O 1
ATOM 806 N N . ALA A 1 100 ? 5.558 -12.936 -0.966 1.00 91.19 100 ALA A N 1
ATOM 807 C CA . ALA A 1 100 ? 4.353 -12.234 -0.537 1.00 91.19 100 ALA A CA 1
ATOM 808 C C . ALA A 1 100 ? 3.102 -12.589 -1.364 1.00 91.19 100 ALA A C 1
ATOM 810 O O . ALA A 1 100 ? 1.992 -12.617 -0.811 1.00 91.19 100 ALA A O 1
ATOM 811 N N . LEU A 1 101 ? 3.256 -12.820 -2.673 1.00 93.00 101 LEU A N 1
ATOM 812 C CA . LEU A 1 101 ? 2.142 -12.877 -3.625 1.00 93.00 101 LEU A CA 1
ATOM 813 C C . LEU A 1 101 ? 1.897 -14.250 -4.257 1.00 93.00 101 LEU A C 1
ATOM 815 O O . LEU A 1 101 ? 0.744 -14.536 -4.583 1.00 93.00 101 LEU A O 1
ATOM 819 N N . GLU A 1 102 ? 2.909 -15.105 -4.403 1.00 91.38 102 GLU A N 1
ATOM 820 C CA . GLU A 1 102 ? 2.820 -16.382 -5.128 1.00 91.38 102 GLU A CA 1
ATOM 821 C C . GLU A 1 102 ? 1.665 -17.246 -4.605 1.00 91.38 102 GLU A C 1
ATOM 823 O O . GLU A 1 102 ? 0.707 -17.542 -5.327 1.00 91.38 102 GLU A O 1
ATOM 828 N N . TRP A 1 103 ? 1.691 -17.571 -3.310 1.00 87.81 103 TRP A N 1
ATOM 829 C CA . TRP A 1 103 ? 0.650 -18.383 -2.681 1.00 87.81 103 TRP A CA 1
ATOM 830 C C . TRP A 1 103 ? -0.729 -17.714 -2.761 1.00 87.81 103 TRP A C 1
ATOM 832 O O . TRP A 1 103 ? -1.756 -18.393 -2.847 1.00 87.81 103 TRP A O 1
ATOM 842 N N . ARG A 1 104 ? -0.789 -16.373 -2.753 1.00 89.12 104 ARG A N 1
ATOM 843 C CA . ARG A 1 104 ? -2.056 -15.644 -2.869 1.00 89.12 104 ARG A CA 1
ATOM 844 C C . ARG A 1 104 ? -2.634 -15.799 -4.264 1.00 89.12 104 ARG A C 1
ATOM 846 O O . ARG A 1 104 ? -3.839 -16.011 -4.374 1.00 89.12 104 ARG A O 1
ATOM 853 N N . PHE A 1 105 ? -1.817 -15.712 -5.307 1.00 89.12 105 PHE A N 1
ATOM 854 C CA . PHE A 1 105 ? -2.272 -15.931 -6.676 1.00 89.12 105 PHE A CA 1
ATOM 855 C C . PHE A 1 105 ? -2.697 -17.382 -6.896 1.00 89.12 105 PHE A C 1
ATOM 857 O O . PHE A 1 105 ? -3.820 -17.602 -7.350 1.00 89.12 105 PHE A O 1
ATOM 864 N N . GLN A 1 106 ? -1.886 -18.354 -6.462 1.00 85.44 106 GLN A N 1
ATOM 865 C CA . GLN A 1 106 ? -2.221 -19.784 -6.537 1.00 85.44 106 GLN A CA 1
ATOM 866 C C . GLN A 1 106 ? -3.564 -20.098 -5.857 1.00 85.44 106 GLN A C 1
ATOM 868 O O . GLN A 1 106 ? -4.379 -20.854 -6.379 1.00 85.44 106 GLN A O 1
ATOM 873 N N . MET A 1 107 ? -3.842 -19.457 -4.718 1.00 84.88 107 MET A N 1
ATOM 874 C CA . MET A 1 107 ? -5.069 -19.659 -3.939 1.00 84.88 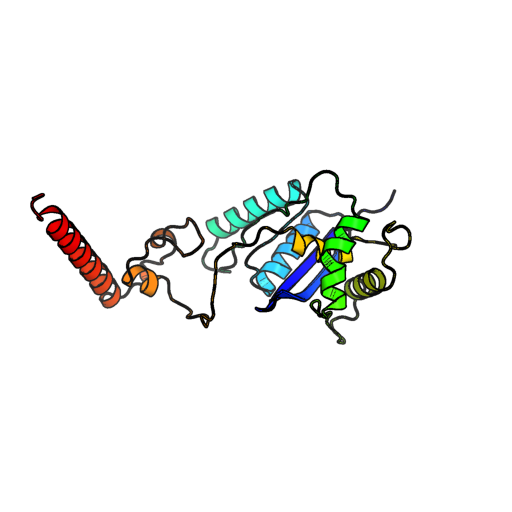107 MET A CA 1
ATOM 875 C C . MET A 1 107 ? -6.215 -18.702 -4.317 1.00 84.88 107 MET A C 1
ATOM 877 O O . MET A 1 107 ? -7.241 -18.662 -3.629 1.00 84.88 107 MET A O 1
ATOM 881 N N . GLY A 1 108 ? -6.052 -17.877 -5.357 1.00 86.50 108 GLY A N 1
ATOM 882 C CA . GLY A 1 108 ? -7.056 -16.902 -5.792 1.00 86.50 108 GLY A CA 1
ATOM 883 C C . GLY A 1 108 ? -7.408 -15.838 -4.740 1.00 86.50 108 GLY A C 1
ATOM 884 O O . GLY A 1 108 ? -8.544 -15.351 -4.712 1.00 86.50 108 GLY A O 1
ATOM 885 N N . ARG A 1 109 ? -6.456 -15.497 -3.863 1.00 89.06 109 ARG A N 1
ATOM 886 C CA . ARG A 1 109 ? -6.541 -14.530 -2.752 1.00 89.06 109 ARG A CA 1
ATOM 887 C C . ARG A 1 109 ? -6.159 -13.101 -3.142 1.00 89.06 109 ARG A C 1
ATOM 889 O O . ARG A 1 109 ? -6.085 -12.244 -2.267 1.00 89.06 109 ARG A O 1
ATOM 896 N N . VAL A 1 110 ? -5.963 -12.828 -4.425 1.00 91.31 110 VAL A N 1
ATOM 897 C CA . VAL A 1 110 ? -5.904 -11.472 -4.984 1.00 91.31 110 VAL A CA 1
ATOM 898 C C . VAL A 1 110 ? -7.011 -11.353 -6.023 1.00 91.31 110 VAL A C 1
ATOM 900 O O . VAL A 1 110 ? -7.164 -12.235 -6.868 1.00 91.31 110 VAL A O 1
ATOM 903 N N . LYS A 1 111 ? -7.819 -10.295 -5.943 1.00 90.38 111 LYS A N 1
ATOM 904 C CA . LYS A 1 111 ? -8.926 -10.028 -6.867 1.00 90.38 111 LYS A CA 1
ATOM 905 C C . LYS A 1 111 ? -8.704 -8.689 -7.551 1.00 90.38 111 LYS A C 1
ATOM 907 O O . LYS A 1 111 ? -8.998 -7.644 -6.981 1.00 90.38 111 LYS A O 1
ATOM 912 N N . ILE A 1 112 ? -8.163 -8.742 -8.765 1.00 89.31 112 ILE A N 1
ATOM 913 C CA . ILE A 1 112 ? -7.934 -7.559 -9.596 1.00 89.31 112 ILE A CA 1
ATOM 914 C C . ILE A 1 112 ? -9.272 -7.121 -10.216 1.00 89.31 112 ILE A C 1
ATOM 916 O O . ILE A 1 112 ? -9.990 -7.968 -10.758 1.00 89.31 112 ILE A O 1
ATOM 920 N N . PRO A 1 113 ? -9.647 -5.835 -10.124 1.00 85.44 113 PRO A N 1
ATOM 921 C CA . PRO A 1 113 ? -10.894 -5.350 -10.696 1.00 85.44 113 PRO A CA 1
ATOM 922 C C . PRO A 1 113 ? -10.871 -5.422 -12.229 1.00 85.44 113 PRO A C 1
ATOM 924 O O . PRO A 1 113 ? -9.882 -5.077 -12.871 1.00 85.44 113 PRO A O 1
ATOM 927 N N . THR A 1 114 ? -11.991 -5.839 -12.822 1.00 80.50 114 THR A N 1
ATOM 928 C CA . THR A 1 114 ? -12.193 -5.874 -14.276 1.00 80.50 114 THR A CA 1
ATOM 929 C C . THR A 1 114 ? -13.398 -5.001 -14.618 1.00 80.50 114 THR A C 1
ATOM 931 O O . THR A 1 114 ? -14.519 -5.255 -14.188 1.00 80.50 114 THR A O 1
ATOM 934 N N . GLY A 1 115 ? -13.174 -3.896 -15.329 1.00 80.12 115 GLY A N 1
ATOM 935 C CA . GLY A 1 115 ? -14.252 -2.988 -15.717 1.00 80.12 115 GLY A CA 1
ATOM 936 C C . GLY A 1 115 ? -13.749 -1.709 -16.390 1.00 80.12 115 GLY A C 1
ATOM 937 O O . GLY A 1 115 ? -12.561 -1.398 -16.296 1.00 80.12 115 GLY A O 1
ATOM 938 N N . PRO A 1 116 ? -14.632 -0.930 -17.047 1.00 70.81 116 PRO A N 1
ATOM 939 C CA . PRO A 1 116 ? -14.234 0.246 -17.828 1.00 70.81 116 PRO A CA 1
ATOM 940 C C . PRO A 1 116 ? -13.470 1.303 -17.016 1.00 70.81 116 PRO A C 1
ATOM 942 O O . PRO A 1 116 ? -12.509 1.886 -17.510 1.00 70.81 116 PRO A O 1
ATOM 945 N N . GLY A 1 117 ? -13.843 1.499 -15.745 1.00 71.75 117 GLY A N 1
ATOM 946 C CA . GLY A 1 117 ? -13.167 2.424 -14.823 1.00 71.75 117 GLY A CA 1
ATOM 947 C C . GLY A 1 117 ? -11.749 2.001 -14.416 1.00 71.75 117 GLY A C 1
ATOM 948 O O . GLY A 1 117 ? -11.008 2.804 -13.855 1.00 71.75 117 GLY A O 1
ATOM 949 N N . TYR A 1 118 ? -11.356 0.767 -14.736 1.00 78.88 118 TYR A N 1
ATOM 950 C CA . TYR A 1 118 ? -10.061 0.171 -14.413 1.00 78.88 118 TYR A CA 1
ATOM 951 C C . TYR A 1 118 ? -9.173 0.008 -15.658 1.00 78.88 118 TYR A C 1
ATOM 953 O O . TYR A 1 118 ? -8.146 -0.652 -15.613 1.00 78.88 118 TYR A O 1
ATOM 961 N N . ASN A 1 119 ? -9.528 0.644 -16.780 1.00 80.75 119 ASN A N 1
ATOM 962 C CA . ASN A 1 119 ? -8.761 0.605 -18.031 1.00 80.75 119 ASN A CA 1
ATOM 963 C C . ASN A 1 119 ? -7.723 1.745 -18.143 1.00 80.75 119 ASN A C 1
ATOM 965 O O . ASN A 1 119 ? -7.400 2.206 -19.241 1.00 80.75 119 ASN A O 1
ATOM 969 N N . ASN A 1 120 ? -7.228 2.250 -17.011 1.00 89.00 120 ASN A N 1
ATOM 970 C CA . ASN A 1 120 ? -6.209 3.300 -16.993 1.00 89.00 120 ASN A CA 1
ATOM 971 C C . ASN A 1 120 ? -4.790 2.702 -17.025 1.00 89.00 120 ASN A C 1
ATOM 973 O O . ASN A 1 120 ? -4.595 1.501 -16.834 1.00 89.00 120 ASN A O 1
ATOM 977 N N . THR A 1 121 ? -3.790 3.548 -17.275 1.00 89.88 121 THR A N 1
ATOM 978 C CA . THR A 1 121 ? -2.385 3.126 -17.382 1.00 89.88 121 THR A CA 1
ATOM 979 C C . THR A 1 121 ? -1.883 2.412 -16.130 1.00 89.88 121 THR A C 1
ATOM 981 O O . THR A 1 121 ? -1.119 1.462 -16.249 1.00 89.88 121 THR A O 1
ATOM 984 N N . ALA A 1 122 ? -2.328 2.819 -14.940 1.00 92.56 122 ALA A N 1
ATOM 985 C CA . ALA A 1 122 ? -1.848 2.238 -13.695 1.00 92.56 122 ALA A CA 1
ATOM 986 C C . ALA A 1 122 ? -2.310 0.787 -13.512 1.00 92.56 122 ALA A C 1
ATOM 988 O O . ALA A 1 122 ? -1.510 -0.087 -13.188 1.00 92.56 122 ALA A O 1
ATOM 989 N N . TRP A 1 123 ? -3.578 0.508 -13.809 1.00 93.56 123 TRP A N 1
ATOM 990 C CA . TRP A 1 123 ? -4.116 -0.853 -13.773 1.00 93.56 123 TRP A CA 1
ATOM 991 C C . TRP A 1 123 ? -3.524 -1.753 -14.856 1.00 93.56 123 TRP A C 1
ATOM 993 O O . TRP A 1 123 ? -3.234 -2.914 -14.583 1.00 93.56 123 TRP A O 1
ATOM 1003 N N . LYS A 1 124 ? -3.285 -1.218 -16.060 1.00 91.56 124 LYS A N 1
ATOM 1004 C CA . LYS A 1 124 ? -2.592 -1.953 -17.132 1.00 91.56 124 LYS A CA 1
ATOM 1005 C C . LYS A 1 124 ? -1.162 -2.317 -16.748 1.00 91.56 124 LYS A C 1
ATOM 1007 O O . LYS A 1 124 ? -0.720 -3.417 -17.056 1.00 91.56 124 LYS A O 1
ATOM 1012 N N . LEU A 1 125 ? -0.458 -1.406 -16.074 1.00 92.12 125 LEU A N 1
ATOM 1013 C CA . LEU A 1 125 ? 0.884 -1.670 -15.559 1.00 92.12 125 LEU A CA 1
ATOM 1014 C C . LEU A 1 125 ? 0.860 -2.770 -14.502 1.00 92.12 125 LEU A C 1
ATOM 1016 O O . LEU A 1 125 ? 1.643 -3.701 -14.614 1.00 92.12 125 LEU A O 1
ATOM 1020 N N . LEU A 1 126 ? -0.071 -2.724 -13.543 1.00 93.62 126 LEU A N 1
ATOM 1021 C CA . LEU A 1 126 ? -0.213 -3.802 -12.562 1.00 93.62 126 LEU A CA 1
ATOM 1022 C C . LEU A 1 126 ? -0.512 -5.154 -13.233 1.00 93.62 126 LEU A C 1
ATOM 1024 O O . LEU A 1 126 ? 0.093 -6.156 -12.871 1.00 93.62 126 LEU A O 1
ATOM 1028 N N . ASP A 1 127 ? -1.415 -5.191 -14.215 1.00 92.12 127 ASP A N 1
ATOM 1029 C CA . ASP A 1 127 ? -1.750 -6.419 -14.947 1.00 92.12 127 ASP A CA 1
ATOM 1030 C C . ASP A 1 127 ? -0.547 -6.983 -15.725 1.00 92.12 127 ASP A C 1
ATOM 1032 O O . ASP A 1 127 ? -0.272 -8.179 -15.637 1.00 92.12 127 ASP A O 1
ATOM 1036 N N . SER A 1 128 ? 0.216 -6.133 -16.423 1.00 91.06 128 SER A N 1
ATOM 1037 C CA . SER A 1 128 ? 1.474 -6.544 -17.068 1.00 91.06 128 SER A CA 1
ATOM 1038 C C . SER A 1 128 ? 2.500 -7.005 -16.037 1.00 91.06 128 SER A C 1
ATOM 1040 O O . SER A 1 128 ? 3.077 -8.071 -16.200 1.00 91.06 128 SER A O 1
ATOM 1042 N N . ASN A 1 129 ? 2.668 -6.290 -14.922 1.00 92.31 129 ASN A N 1
ATOM 1043 C CA . ASN A 1 129 ? 3.592 -6.710 -13.872 1.00 92.31 129 ASN A CA 1
ATOM 1044 C C . ASN A 1 129 ? 3.252 -8.085 -13.304 1.00 92.31 129 ASN A C 1
ATOM 1046 O O . ASN A 1 129 ? 4.166 -8.835 -13.001 1.00 92.31 129 ASN A O 1
ATOM 1050 N N . ILE A 1 130 ? 1.967 -8.415 -13.152 1.00 91.75 130 ILE A N 1
ATOM 1051 C CA . ILE A 1 130 ? 1.532 -9.730 -12.665 1.00 91.75 130 ILE A CA 1
ATOM 1052 C C . ILE A 1 130 ? 1.827 -10.824 -13.699 1.00 91.75 130 ILE A C 1
ATOM 1054 O O . ILE A 1 130 ? 2.232 -11.920 -13.319 1.00 91.75 130 ILE A O 1
ATOM 1058 N N . LYS A 1 131 ? 1.616 -10.548 -14.990 1.00 89.56 131 LYS A N 1
ATOM 1059 C CA . LYS A 1 131 ? 1.813 -11.523 -16.077 1.00 89.56 131 LYS A CA 1
ATOM 1060 C C . LYS A 1 131 ? 3.282 -11.768 -16.402 1.00 89.56 131 LYS A C 1
ATOM 1062 O O . LYS A 1 131 ? 3.665 -12.905 -16.649 1.00 89.56 131 LYS A O 1
ATOM 1067 N N . ASP A 1 132 ? 4.072 -10.704 -16.376 1.00 90.75 132 ASP A N 1
ATOM 1068 C CA . ASP A 1 132 ? 5.457 -10.678 -16.842 1.00 90.75 132 ASP A CA 1
ATOM 1069 C C . ASP A 1 132 ? 6.456 -10.725 -15.668 1.00 90.75 132 ASP A C 1
ATOM 1071 O O . ASP A 1 132 ? 7.648 -10.460 -15.840 1.00 90.75 132 ASP A O 1
ATOM 1075 N N . PHE A 1 133 ? 5.977 -11.027 -14.453 1.00 91.00 133 PHE A N 1
ATOM 1076 C CA . PHE A 1 133 ? 6.808 -11.066 -13.254 1.00 91.00 133 PHE A CA 1
ATOM 1077 C C . PHE A 1 133 ? 7.932 -12.097 -13.381 1.00 91.00 133 PHE A C 1
ATOM 1079 O O . PHE A 1 133 ? 7.713 -13.257 -13.729 1.00 91.00 133 PHE A O 1
ATOM 1086 N N . THR A 1 134 ? 9.137 -11.680 -13.000 1.00 88.88 134 THR A N 1
ATOM 1087 C CA . THR A 1 134 ? 10.303 -12.549 -12.827 1.00 88.88 134 THR A CA 1
ATOM 1088 C C . THR A 1 134 ? 11.080 -12.092 -11.600 1.00 88.88 134 THR A C 1
ATOM 1090 O O . THR A 1 134 ? 11.011 -10.921 -11.229 1.00 88.88 134 THR A O 1
ATOM 1093 N N . LEU A 1 135 ? 11.852 -12.990 -10.987 1.00 87.00 135 LEU A N 1
ATOM 1094 C CA . LEU A 1 135 ? 12.652 -12.667 -9.800 1.00 87.00 135 LEU A CA 1
ATOM 1095 C C . LEU A 1 135 ? 13.693 -11.566 -10.036 1.00 87.00 135 LEU A C 1
ATOM 1097 O O . LEU A 1 135 ? 13.993 -10.810 -9.118 1.00 87.00 135 LEU A O 1
ATOM 1101 N N . ASP A 1 136 ? 14.213 -11.459 -11.256 1.00 85.00 136 ASP A N 1
ATOM 1102 C CA . ASP A 1 136 ? 15.205 -10.445 -11.629 1.00 85.00 136 ASP A CA 1
ATOM 1103 C C . ASP A 1 136 ? 14.567 -9.064 -11.869 1.00 85.00 136 ASP A C 1
ATOM 1105 O O . ASP A 1 136 ? 15.254 -8.052 -11.936 1.00 85.00 136 ASP A O 1
ATOM 1109 N N . LEU A 1 137 ? 13.235 -8.989 -12.011 1.00 86.88 137 LEU A N 1
ATOM 1110 C CA . LEU A 1 137 ? 12.463 -7.765 -12.292 1.00 86.88 137 LEU A CA 1
ATOM 1111 C C . LEU A 1 137 ? 12.869 -7.018 -13.580 1.00 86.88 137 LEU A C 1
ATOM 1113 O O . LEU A 1 137 ? 12.169 -6.097 -13.987 1.00 86.88 137 LEU A O 1
ATOM 1117 N N . ALA A 1 138 ? 13.934 -7.437 -14.268 1.00 82.94 138 ALA A N 1
ATOM 1118 C CA . ALA A 1 138 ? 14.518 -6.778 -15.433 1.00 82.94 138 ALA A CA 1
ATOM 1119 C C . ALA A 1 138 ? 13.558 -6.659 -16.627 1.00 82.94 138 ALA A C 1
ATOM 1121 O O . ALA A 1 138 ? 13.714 -5.775 -17.469 1.00 82.94 138 ALA A O 1
ATOM 1122 N N . LEU A 1 139 ? 12.555 -7.539 -16.703 1.00 79.00 139 LEU A N 1
ATOM 1123 C CA . LEU A 1 139 ? 11.519 -7.503 -17.738 1.00 79.00 139 LEU A CA 1
ATOM 1124 C C . LEU A 1 139 ? 10.401 -6.492 -17.440 1.00 79.00 139 LEU A C 1
ATOM 1126 O O . LEU A 1 139 ? 9.611 -6.171 -18.328 1.00 79.00 139 LEU A O 1
ATOM 1130 N N . LEU A 1 140 ? 10.328 -5.966 -16.214 1.00 83.19 140 LEU A N 1
ATOM 1131 C CA . LEU A 1 140 ? 9.314 -4.998 -15.819 1.00 83.19 140 LEU A CA 1
ATOM 1132 C C . LEU A 1 140 ? 9.805 -3.579 -16.109 1.00 83.19 140 LEU A C 1
ATOM 1134 O O . LEU A 1 140 ? 10.824 -3.133 -15.595 1.00 83.19 140 LEU A O 1
ATOM 1138 N N . SER A 1 141 ? 9.038 -2.829 -16.908 1.00 80.75 141 SER A N 1
ATOM 1139 C CA . SER A 1 141 ? 9.343 -1.410 -17.170 1.00 80.75 141 SER A CA 1
ATOM 1140 C C . SER A 1 141 ? 9.262 -0.553 -15.903 1.00 80.75 141 SER A C 1
ATOM 1142 O O . SER A 1 141 ? 10.031 0.391 -15.747 1.00 80.75 141 SER A O 1
ATOM 1144 N N . TYR A 1 142 ? 8.315 -0.892 -15.025 1.00 86.50 142 TYR A N 1
ATOM 1145 C CA . TYR A 1 142 ? 8.106 -0.314 -13.700 1.00 86.50 142 TYR A CA 1
ATOM 1146 C C . TYR A 1 142 ? 7.542 -1.413 -12.815 1.00 86.50 142 TYR A C 1
ATOM 1148 O O . TYR A 1 142 ? 6.570 -2.052 -13.213 1.00 86.50 142 TYR A O 1
ATOM 1156 N N . ASP A 1 143 ? 8.130 -1.638 -11.649 1.00 90.31 143 ASP A N 1
ATOM 1157 C CA . ASP A 1 143 ? 7.731 -2.691 -10.715 1.00 90.31 143 ASP A CA 1
ATOM 1158 C C . ASP A 1 143 ? 6.991 -2.146 -9.481 1.00 90.31 143 ASP A C 1
ATOM 1160 O O . ASP A 1 143 ? 6.431 -2.921 -8.705 1.00 90.31 143 ASP A O 1
ATOM 1164 N N . ASP A 1 144 ? 6.913 -0.818 -9.327 1.00 91.31 144 ASP A N 1
ATOM 1165 C CA . ASP A 1 144 ? 6.243 -0.158 -8.202 1.00 91.31 144 ASP A CA 1
ATOM 1166 C C . ASP A 1 144 ? 4.816 -0.677 -7.928 1.00 91.31 144 ASP A C 1
ATOM 1168 O O . ASP A 1 144 ? 4.464 -0.829 -6.756 1.00 91.31 144 ASP A O 1
ATOM 1172 N N . PRO A 1 145 ? 3.959 -0.981 -8.929 1.00 93.94 145 PRO A N 1
ATOM 1173 C CA . PRO A 1 145 ? 2.603 -1.470 -8.669 1.00 93.94 145 PRO A CA 1
ATOM 1174 C C . PRO A 1 145 ? 2.563 -2.840 -8.000 1.00 93.94 145 PRO A C 1
ATOM 1176 O O . PRO A 1 145 ? 1.833 -3.019 -7.021 1.00 93.94 145 PRO A O 1
ATOM 1179 N N . ILE A 1 146 ? 3.328 -3.804 -8.518 1.00 94.88 146 ILE A N 1
ATOM 1180 C CA . ILE A 1 146 ? 3.358 -5.158 -7.957 1.00 94.88 146 ILE A CA 1
ATOM 1181 C C . ILE A 1 146 ? 4.117 -5.188 -6.633 1.00 94.88 146 ILE A C 1
ATOM 1183 O O . ILE A 1 146 ? 3.689 -5.878 -5.708 1.00 94.88 146 ILE A O 1
ATOM 1187 N N . ASP A 1 147 ? 5.164 -4.371 -6.500 1.00 93.88 147 ASP A N 1
ATOM 1188 C CA . ASP A 1 147 ? 5.867 -4.203 -5.236 1.00 93.88 147 ASP A CA 1
ATOM 1189 C C . ASP A 1 147 ? 4.934 -3.621 -4.171 1.00 93.88 147 ASP A C 1
ATOM 1191 O O . ASP A 1 147 ? 4.763 -4.213 -3.111 1.00 93.88 147 ASP A O 1
ATOM 1195 N N . THR A 1 148 ? 4.199 -2.549 -4.489 1.00 94.38 148 THR A N 1
ATOM 1196 C CA . THR A 1 148 ? 3.216 -1.944 -3.570 1.00 94.38 148 THR A CA 1
ATOM 1197 C C . THR A 1 148 ? 2.132 -2.937 -3.146 1.00 94.38 148 THR A C 1
ATOM 1199 O O . THR A 1 148 ? 1.708 -2.936 -1.989 1.00 94.38 148 THR A O 1
ATOM 1202 N N . LEU A 1 149 ? 1.690 -3.818 -4.048 1.00 95.38 149 LEU A N 1
ATOM 1203 C CA . LEU A 1 149 ? 0.762 -4.891 -3.693 1.00 95.38 149 LEU A CA 1
ATOM 1204 C C . LEU A 1 149 ? 1.405 -5.905 -2.729 1.00 95.38 149 LEU A C 1
ATOM 1206 O O . LEU A 1 149 ? 0.758 -6.336 -1.771 1.00 95.38 149 LEU A O 1
ATOM 1210 N N . ALA A 1 150 ? 2.671 -6.265 -2.956 1.00 94.88 150 ALA A N 1
ATOM 1211 C CA . ALA A 1 150 ? 3.433 -7.183 -2.111 1.00 94.88 150 ALA A CA 1
ATOM 1212 C C . ALA A 1 150 ? 3.723 -6.624 -0.711 1.00 94.88 150 ALA A C 1
ATOM 1214 O O . ALA A 1 150 ? 3.702 -7.388 0.259 1.00 94.88 150 ALA A O 1
ATOM 1215 N N . ILE A 1 151 ? 3.901 -5.300 -0.572 1.00 92.25 151 ILE A N 1
ATOM 1216 C CA . ILE A 1 151 ? 4.116 -4.616 0.719 1.00 92.25 151 ILE A CA 1
ATOM 1217 C C . ILE A 1 151 ? 3.067 -5.033 1.755 1.00 92.25 151 ILE A C 1
ATOM 1219 O O . ILE A 1 151 ? 3.372 -5.149 2.940 1.00 92.25 151 ILE A O 1
ATOM 1223 N N . HIS A 1 152 ? 1.844 -5.344 1.323 1.00 88.81 152 HIS A N 1
ATOM 1224 C CA . HIS A 1 152 ? 0.753 -5.760 2.194 1.00 88.81 152 HIS A CA 1
ATOM 1225 C C . HIS A 1 152 ? 1.050 -6.987 3.086 1.00 88.81 152 HIS A C 1
ATOM 1227 O O . HIS A 1 152 ? 0.438 -7.150 4.148 1.00 88.81 152 HIS A O 1
ATOM 1233 N N . ALA A 1 153 ? 1.971 -7.866 2.682 1.00 89.94 153 ALA A N 1
ATOM 1234 C CA . ALA A 1 153 ? 2.412 -8.989 3.513 1.00 89.94 153 ALA A CA 1
ATOM 1235 C C . ALA A 1 153 ? 3.260 -8.548 4.721 1.00 89.94 153 ALA A C 1
ATOM 1237 O O . ALA A 1 153 ? 3.304 -9.253 5.726 1.00 89.94 153 ALA A O 1
ATOM 1238 N N . TYR A 1 154 ? 3.878 -7.372 4.634 1.00 91.12 154 TYR A N 1
ATOM 1239 C CA . TYR A 1 154 ? 4.841 -6.829 5.595 1.00 91.12 154 TYR A CA 1
ATOM 1240 C C . TYR A 1 154 ? 4.258 -5.716 6.461 1.00 91.12 154 TYR A C 1
ATOM 1242 O O . TYR A 1 154 ? 4.947 -5.131 7.290 1.00 91.12 154 TYR A O 1
ATOM 1250 N N . ILE A 1 155 ? 2.983 -5.396 6.272 1.00 88.44 155 ILE A N 1
ATOM 1251 C CA . ILE A 1 155 ? 2.291 -4.420 7.098 1.00 88.44 155 ILE A CA 1
ATOM 1252 C C . ILE A 1 155 ? 1.922 -5.081 8.436 1.00 88.44 155 ILE A C 1
ATOM 1254 O O . ILE A 1 155 ? 1.172 -6.065 8.423 1.00 88.44 155 ILE A O 1
ATOM 1258 N N . PRO A 1 156 ? 2.363 -4.539 9.591 1.00 79.44 156 PRO A N 1
ATOM 1259 C CA . PRO A 1 156 ? 1.989 -5.069 10.894 1.00 79.44 156 PRO A CA 1
ATOM 1260 C C . PRO A 1 156 ? 0.469 -5.087 11.058 1.00 79.44 156 PRO A C 1
ATOM 1262 O O . PRO A 1 156 ? -0.199 -4.049 11.066 1.00 79.44 156 PRO A O 1
ATOM 1265 N N . ARG A 1 157 ? -0.095 -6.287 11.194 1.00 72.25 157 ARG A N 1
ATOM 1266 C CA . ARG A 1 157 ? -1.515 -6.474 11.496 1.00 72.25 157 ARG A CA 1
ATOM 1267 C C . ARG A 1 157 ? -1.655 -6.683 12.991 1.00 72.25 157 ARG A C 1
ATOM 1269 O O . ARG A 1 157 ? -0.858 -7.391 13.600 1.00 72.25 157 ARG A O 1
ATOM 1276 N N . LYS A 1 158 ? -2.696 -6.116 13.601 1.00 57.97 158 LYS A N 1
ATOM 1277 C CA . LYS A 1 158 ? -3.046 -6.502 14.970 1.00 57.97 158 LYS A CA 1
ATOM 1278 C C . LYS A 1 158 ? -3.466 -7.970 14.978 1.00 57.97 158 LYS A C 1
ATOM 1280 O O . LYS A 1 158 ? -4.582 -8.300 14.585 1.00 57.97 158 LYS A O 1
ATOM 1285 N N . SER A 1 159 ? -2.581 -8.840 15.446 1.00 41.66 159 SER A N 1
ATOM 1286 C CA . SER A 1 159 ? -2.938 -10.184 15.887 1.00 41.66 159 SER A CA 1
ATOM 1287 C C . SER A 1 159 ? -3.973 -10.054 17.008 1.00 41.66 159 SER A C 1
ATOM 1289 O O . SER A 1 159 ? -3.696 -9.421 18.024 1.00 41.66 159 SER A O 1
ATOM 1291 N N . GLY A 1 160 ? -5.170 -10.619 16.828 1.00 38.34 160 GLY A N 1
ATOM 1292 C CA . GLY A 1 160 ? -6.135 -10.766 17.925 1.00 38.34 160 GLY A CA 1
ATOM 1293 C C . GLY A 1 160 ? -7.426 -9.956 17.833 1.00 38.34 160 GLY A C 1
ATOM 1294 O O . GLY A 1 160 ? -7.908 -9.464 18.849 1.00 38.34 160 GLY A O 1
ATOM 1295 N N . VAL A 1 161 ? -8.040 -9.867 16.656 1.00 34.38 161 VAL A N 1
ATOM 1296 C CA . VAL A 1 161 ? -9.452 -9.480 16.566 1.00 34.38 161 VAL A CA 1
ATOM 1297 C C . VAL A 1 161 ? -10.247 -10.619 15.917 1.00 34.38 161 VAL A C 1
ATOM 1299 O O . VAL A 1 161 ? -10.370 -10.663 14.693 1.00 34.38 161 VAL A O 1
ATOM 1302 N N . PRO A 1 162 ? -10.778 -11.582 16.694 1.00 42.19 162 PRO A N 1
ATOM 1303 C CA . PRO A 1 162 ? -11.785 -12.499 16.181 1.00 42.19 162 PRO A CA 1
ATOM 1304 C C . PRO A 1 162 ? -13.099 -11.718 16.096 1.00 42.19 162 PRO A C 1
ATOM 1306 O O . PRO A 1 162 ? -13.717 -11.479 17.126 1.00 42.19 162 PRO A O 1
ATOM 1309 N N . GLN A 1 163 ? -13.529 -11.248 14.921 1.00 41.91 163 GLN A N 1
ATOM 1310 C CA . GLN A 1 163 ? -14.757 -10.441 14.856 1.00 41.91 163 GLN A CA 1
ATOM 1311 C C . GLN A 1 163 ? -15.690 -10.835 13.708 1.00 41.91 163 GLN A C 1
ATOM 1313 O O . GLN A 1 163 ? -15.819 -10.165 12.685 1.00 41.91 163 GLN A O 1
ATOM 1318 N N . ASN A 1 164 ? -16.458 -11.895 13.973 1.00 37.12 164 ASN A N 1
ATOM 1319 C CA . ASN A 1 164 ? -17.896 -11.907 13.685 1.00 37.12 164 ASN A CA 1
ATOM 1320 C C . ASN A 1 164 ? -18.604 -10.863 14.569 1.00 37.12 164 ASN A C 1
ATOM 1322 O O . ASN A 1 164 ? -19.427 -11.198 15.412 1.00 37.12 164 ASN A O 1
ATOM 1326 N N . VAL A 1 165 ? -18.255 -9.593 14.413 1.00 41.41 165 VAL A N 1
ATOM 1327 C CA . VAL A 1 165 ? -19.068 -8.503 14.938 1.00 41.41 165 VAL A CA 1
ATOM 1328 C C . VAL A 1 165 ? -19.492 -7.766 13.685 1.00 41.41 165 VAL A C 1
ATOM 1330 O O . VAL A 1 165 ? -18.652 -7.296 12.915 1.00 41.41 165 VAL A O 1
ATOM 1333 N N . GLU A 1 166 ? -20.791 -7.783 13.395 1.00 35.38 166 GLU A N 1
ATOM 1334 C CA . GLU A 1 166 ? -21.350 -6.739 12.541 1.00 35.38 166 GLU A CA 1
ATOM 1335 C C . GLU A 1 166 ? -20.854 -5.395 13.082 1.00 35.38 166 GLU A C 1
ATOM 1337 O O . GLU A 1 166 ? -20.711 -5.273 14.301 1.00 35.38 166 GLU A O 1
ATOM 1342 N N . PRO A 1 167 ? -20.529 -4.404 12.239 1.00 41.56 167 PRO A N 1
ATOM 1343 C CA . PRO A 1 167 ? -20.206 -3.082 12.738 1.00 41.56 167 PRO A CA 1
ATOM 1344 C C . PRO A 1 167 ? -21.453 -2.535 13.431 1.00 41.56 167 PRO A C 1
ATOM 1346 O O . PRO A 1 167 ? -22.298 -1.886 12.823 1.00 41.56 167 PRO A O 1
ATOM 1349 N N . VAL A 1 168 ? -21.582 -2.815 14.724 1.00 44.50 168 VAL A N 1
ATOM 1350 C CA . VAL A 1 168 ? -22.381 -1.997 15.609 1.00 44.50 168 VAL A CA 1
ATOM 1351 C C . VAL A 1 168 ? -21.652 -0.671 15.553 1.00 44.50 168 VAL A C 1
ATOM 1353 O O . VAL A 1 168 ? -20.521 -0.564 16.030 1.00 44.50 168 VAL A O 1
ATOM 1356 N N . VAL A 1 169 ? -22.247 0.305 14.871 1.00 54.34 169 VAL A N 1
ATOM 1357 C CA . VAL A 1 169 ? -21.829 1.702 14.959 1.00 54.34 169 VAL A CA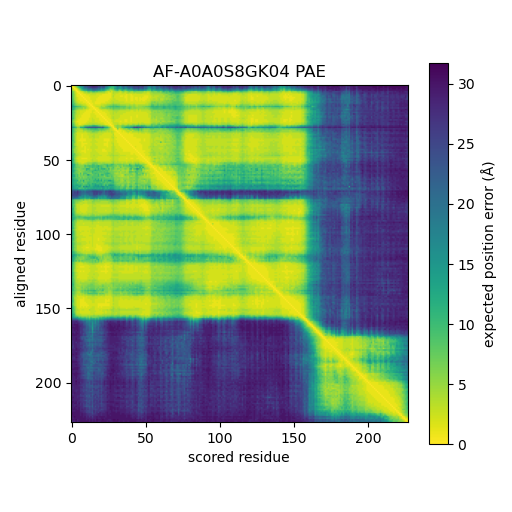 1
ATOM 1358 C C . VAL A 1 169 ? -22.139 2.115 16.392 1.00 54.34 169 VAL A C 1
ATOM 1360 O O . VAL A 1 169 ? -23.192 2.658 16.705 1.00 54.34 169 VAL A O 1
ATOM 1363 N N . GLU A 1 170 ? -21.270 1.693 17.301 1.00 64.94 170 GLU A N 1
ATOM 1364 C CA . GLU A 1 170 ? -21.389 1.973 18.709 1.00 64.94 170 GLU A CA 1
ATOM 1365 C C . GLU A 1 170 ? -20.926 3.407 18.900 1.00 64.94 170 GLU A C 1
ATOM 1367 O O . GLU A 1 170 ? -19.768 3.742 18.650 1.00 64.94 170 GLU A O 1
ATOM 1372 N N . THR A 1 171 ? -21.864 4.272 19.269 1.00 72.44 171 THR A N 1
ATOM 1373 C CA . THR A 1 171 ? -21.575 5.687 19.460 1.00 72.44 171 THR A CA 1
ATOM 1374 C C . THR A 1 171 ? -20.671 5.875 20.685 1.00 72.44 171 THR A C 1
ATOM 1376 O O . THR A 1 171 ? -20.664 5.045 21.606 1.00 72.44 171 THR A O 1
ATOM 1379 N N . TYR A 1 172 ? -19.881 6.952 20.716 1.00 74.88 172 TYR A N 1
ATOM 1380 C CA . TYR A 1 172 ? -18.949 7.215 21.821 1.00 74.88 172 TYR A CA 1
ATOM 1381 C C . TYR A 1 172 ? -19.673 7.316 23.174 1.00 74.88 172 TYR A C 1
ATOM 1383 O O . TYR A 1 172 ? -19.138 6.915 24.209 1.00 74.88 172 TYR A O 1
ATOM 1391 N N . GLU A 1 173 ? -20.923 7.770 23.153 1.00 74.19 173 GLU A N 1
ATOM 1392 C CA . GLU A 1 173 ? -21.833 7.864 24.290 1.00 74.19 173 GLU A CA 1
ATOM 1393 C C . GLU A 1 173 ? -22.196 6.477 24.839 1.00 74.19 173 GLU A C 1
ATOM 1395 O O . GLU A 1 173 ? -22.100 6.248 26.046 1.00 74.19 173 GLU A O 1
ATOM 1400 N N . SER A 1 174 ? -22.524 5.516 23.964 1.00 74.25 174 SER A N 1
ATOM 1401 C CA . SER A 1 174 ? -22.766 4.119 24.358 1.00 74.25 174 SER A CA 1
ATOM 1402 C C . SER A 1 174 ? -21.516 3.489 24.979 1.00 74.25 174 SER A C 1
ATOM 1404 O O . SER A 1 174 ? -21.602 2.787 25.991 1.00 74.25 174 SER A O 1
ATOM 1406 N N . MET A 1 175 ? -20.334 3.771 24.422 1.00 77.00 175 MET A N 1
ATOM 1407 C CA . MET A 1 175 ? -19.064 3.264 24.952 1.00 77.00 175 MET A CA 1
ATOM 1408 C C . MET A 1 175 ? -18.756 3.821 26.350 1.00 77.00 175 MET A C 1
ATOM 1410 O O . MET A 1 175 ? -18.392 3.058 27.255 1.00 77.00 175 MET A O 1
ATOM 1414 N N . LEU A 1 176 ? -18.961 5.127 26.563 1.00 76.75 176 LEU A N 1
ATOM 1415 C CA . LEU A 1 176 ? -18.841 5.742 27.888 1.00 76.75 176 LEU A CA 1
ATOM 1416 C C . LEU A 1 176 ? -19.864 5.191 28.875 1.00 76.75 176 LEU A C 1
ATOM 1418 O O . LEU A 1 176 ? -19.508 4.905 30.020 1.00 76.75 176 LEU A O 1
ATOM 1422 N N . ALA A 1 177 ? -21.116 5.014 28.450 1.00 74.00 177 ALA A N 1
ATOM 1423 C CA . ALA A 1 177 ? -22.154 4.434 29.291 1.00 74.00 177 ALA A CA 1
ATOM 1424 C C . ALA A 1 177 ? -21.751 3.025 29.750 1.00 74.00 177 ALA A C 1
ATOM 1426 O O . ALA A 1 177 ? -21.912 2.687 30.919 1.00 74.00 177 ALA A O 1
ATOM 1427 N N . LYS A 1 178 ? -21.103 2.227 28.897 1.00 78.25 178 LYS A N 1
ATOM 1428 C CA . LYS A 1 178 ? -20.542 0.913 29.270 1.00 78.25 178 LYS A CA 1
ATOM 1429 C C . LYS A 1 178 ? -19.276 0.996 30.136 1.00 78.25 178 LYS A C 1
ATOM 1431 O O . LYS A 1 178 ? -18.736 -0.027 30.565 1.00 78.25 178 LYS A O 1
ATOM 1436 N N . GLY A 1 179 ? -18.799 2.201 30.437 1.00 73.44 179 GLY A N 1
ATOM 1437 C CA . GLY A 1 179 ? -17.645 2.453 31.291 1.00 73.44 179 GLY A CA 1
ATOM 1438 C C . GLY A 1 179 ? -16.309 2.142 30.621 1.00 73.44 179 GLY A C 1
ATOM 1439 O O . GLY A 1 179 ? -15.342 1.852 31.341 1.00 73.44 179 GLY A O 1
ATOM 1440 N N . GLN A 1 180 ? -16.265 2.166 29.283 1.00 79.19 180 GLN A N 1
ATOM 1441 C CA . GLN A 1 180 ? -15.021 2.243 28.523 1.00 79.19 180 GLN A CA 1
ATOM 1442 C C . GLN A 1 180 ? -14.490 3.674 28.614 1.00 79.19 180 GLN A C 1
ATOM 1444 O O . GLN A 1 180 ? -15.251 4.631 28.538 1.00 79.19 180 GLN A O 1
ATOM 1449 N N . LEU A 1 181 ? -13.180 3.821 28.813 1.00 74.69 181 LEU A N 1
ATOM 1450 C CA . LEU A 1 181 ? -12.526 5.132 28.931 1.00 74.69 181 LEU A CA 1
ATOM 1451 C C . LEU A 1 181 ? -11.626 5.444 27.740 1.00 74.69 181 LEU A C 1
ATOM 1453 O O . LEU A 1 181 ? -11.218 6.587 27.560 1.00 74.69 181 LEU A O 1
ATOM 1457 N N . THR A 1 182 ? -11.320 4.436 26.930 1.00 73.19 182 THR A N 1
ATOM 1458 C CA . THR A 1 182 ? -10.474 4.546 25.751 1.00 73.19 182 THR A CA 1
ATOM 1459 C C . THR A 1 182 ? -11.167 3.914 24.561 1.00 73.19 182 THR A C 1
ATOM 1461 O O . THR A 1 182 ? -11.884 2.922 24.705 1.00 73.19 182 THR A O 1
ATOM 1464 N N . LEU A 1 183 ? -10.952 4.490 23.380 1.00 65.25 183 LEU A N 1
ATOM 1465 C CA . LEU A 1 183 ? -11.507 3.942 22.152 1.00 65.25 183 LEU A CA 1
ATOM 1466 C C . LEU A 1 183 ? -10.778 2.620 21.832 1.00 65.25 183 LEU A C 1
ATOM 1468 O O . LEU A 1 183 ? -9.541 2.627 21.724 1.00 65.25 183 LEU A O 1
ATOM 1472 N N . PRO A 1 184 ? -11.495 1.487 21.685 1.00 56.59 184 PRO A N 1
ATOM 1473 C CA . PRO A 1 184 ? -10.885 0.175 21.512 1.00 56.59 184 PRO A CA 1
ATOM 1474 C C . PRO A 1 184 ? -9.855 0.141 20.383 1.00 56.59 184 PRO A C 1
ATOM 1476 O O . PRO A 1 184 ? -10.097 0.554 19.252 1.00 56.59 184 PRO A O 1
ATOM 1479 N N . GLY A 1 185 ? -8.660 -0.361 20.692 1.00 50.31 185 GLY A N 1
ATOM 1480 C CA . GLY A 1 185 ? -7.581 -0.447 19.715 1.00 50.31 185 GLY A CA 1
ATOM 1481 C C . GLY A 1 185 ? -6.870 0.880 19.417 1.00 50.31 185 GLY A C 1
ATOM 1482 O O . GLY A 1 185 ? -6.033 0.914 18.503 1.00 50.31 185 GLY A O 1
ATOM 1483 N N . THR A 1 186 ? -7.129 1.928 20.193 1.00 55.28 186 THR A N 1
ATOM 1484 C CA . THR A 1 186 ? -6.349 3.170 20.232 1.00 55.28 186 THR A CA 1
ATOM 1485 C C . THR A 1 186 ? -5.867 3.446 21.661 1.00 55.28 186 THR A C 1
ATOM 1487 O O . THR A 1 186 ? -6.303 2.789 22.604 1.00 55.28 186 THR A O 1
ATOM 1490 N N . CYS A 1 187 ? -4.983 4.429 21.820 1.00 52.34 187 CYS A N 1
ATOM 1491 C CA . CYS A 1 187 ? -4.623 4.979 23.129 1.00 52.34 187 CYS A CA 1
ATOM 1492 C C . CYS A 1 187 ? -5.418 6.257 23.453 1.00 52.34 187 CYS A C 1
ATOM 1494 O O . CYS A 1 187 ? -5.054 6.984 24.372 1.00 52.34 187 CYS A O 1
ATOM 1496 N N . LEU A 1 188 ? -6.463 6.567 22.676 1.00 49.00 188 LEU A N 1
ATOM 1497 C CA . LEU A 1 188 ? -7.226 7.802 22.816 1.00 49.00 188 LEU A CA 1
ATOM 1498 C C . LEU A 1 188 ? -8.280 7.656 23.903 1.00 49.00 188 LEU A C 1
ATOM 1500 O O . LEU A 1 188 ? -9.068 6.708 23.904 1.00 49.00 188 LEU A O 1
ATOM 1504 N N . THR A 1 189 ? -8.304 8.627 24.807 1.00 73.38 189 THR A N 1
ATOM 1505 C CA . THR A 1 189 ? -9.308 8.742 25.858 1.00 73.38 189 THR A CA 1
ATOM 1506 C C . THR A 1 189 ? -10.631 9.205 25.253 1.00 73.38 189 THR A C 1
ATOM 1508 O O . THR A 1 189 ? -10.674 10.237 24.587 1.00 73.38 189 THR A O 1
ATOM 1511 N N . LEU A 1 190 ? -11.720 8.477 25.513 1.00 71.38 190 LEU A N 1
ATOM 1512 C CA . LEU A 1 190 ? -13.056 8.776 24.977 1.00 71.38 190 LEU A CA 1
ATOM 1513 C C . LEU A 1 190 ? -13.541 10.178 25.371 1.00 71.38 190 LEU A C 1
ATOM 1515 O O . LEU A 1 190 ? -14.207 10.835 24.583 1.00 71.38 190 LEU A O 1
ATOM 1519 N N . ILE A 1 191 ? -13.136 10.675 26.543 1.00 69.75 191 ILE A N 1
ATOM 1520 C CA . ILE A 1 191 ? -13.502 12.015 27.026 1.00 69.75 191 ILE A CA 1
ATOM 1521 C C . ILE A 1 191 ? -12.991 13.154 26.128 1.00 69.75 191 ILE A C 1
ATOM 1523 O O . ILE A 1 191 ? -13.591 14.220 26.106 1.00 69.75 191 ILE A O 1
ATOM 1527 N N . ASN A 1 192 ? -11.919 12.922 25.363 1.00 64.94 192 ASN A N 1
ATOM 1528 C CA . ASN A 1 192 ? -11.364 13.914 24.439 1.00 64.94 192 ASN A CA 1
ATOM 1529 C C . ASN A 1 192 ? -12.040 13.874 23.059 1.00 64.94 192 ASN A C 1
ATOM 1531 O O . ASN A 1 192 ? -11.793 14.749 22.238 1.00 64.94 192 ASN A O 1
ATOM 1535 N N . ALA A 1 193 ? -12.835 12.837 22.785 1.00 60.28 193 ALA A N 1
ATOM 1536 C CA . ALA A 1 193 ? -13.481 12.597 21.496 1.00 60.28 193 ALA A CA 1
ATOM 1537 C C . ALA A 1 193 ? -14.985 12.916 21.511 1.00 60.28 193 ALA A C 1
ATOM 1539 O O . ALA A 1 193 ? -15.652 12.760 20.490 1.00 60.28 193 ALA A O 1
ATOM 1540 N N . ILE A 1 194 ? -15.522 13.326 22.663 1.00 71.06 194 ILE A N 1
ATOM 1541 C CA . ILE A 1 194 ? -16.952 13.555 22.858 1.00 71.06 194 ILE A CA 1
ATOM 1542 C C . ILE A 1 194 ? -17.256 15.039 22.800 1.00 71.06 194 ILE A C 1
ATOM 1544 O O . ILE A 1 194 ? -16.640 15.856 23.480 1.00 71.06 194 ILE A O 1
ATOM 1548 N N . ASP A 1 195 ? -18.259 15.354 21.994 1.00 71.56 195 ASP A N 1
ATOM 1549 C CA . ASP A 1 195 ? -18.888 16.659 21.973 1.00 71.56 195 ASP A CA 1
ATOM 1550 C C . ASP A 1 195 ? -19.875 16.741 23.144 1.00 71.56 195 ASP A C 1
ATOM 1552 O O . ASP A 1 195 ? -20.959 16.154 23.113 1.00 71.56 195 ASP A O 1
ATOM 1556 N N . PHE A 1 196 ? -19.485 17.453 24.203 1.00 71.94 196 PHE A N 1
ATOM 1557 C CA . PHE A 1 196 ? -20.302 17.601 25.410 1.00 71.94 196 PHE A CA 1
ATOM 1558 C C . PHE A 1 196 ? -21.662 18.256 25.140 1.00 71.94 196 PHE A C 1
ATOM 1560 O O . PHE A 1 196 ? -22.581 18.064 25.930 1.00 71.94 196 PHE A O 1
ATOM 1567 N N . HIS A 1 197 ? -21.822 18.979 24.027 1.00 73.12 197 HIS A N 1
ATOM 1568 C CA . HIS A 1 197 ? -23.095 19.593 23.651 1.00 73.12 197 HIS A CA 1
ATOM 1569 C C . HIS A 1 197 ? -24.104 18.593 23.071 1.00 73.12 197 HIS A C 1
ATOM 1571 O O . HIS A 1 197 ? -25.281 18.925 22.948 1.00 73.12 197 HIS A O 1
ATOM 1577 N N . LYS A 1 198 ? -23.666 17.376 22.724 1.00 68.81 198 LYS A N 1
ATOM 1578 C CA . LYS A 1 198 ? -24.521 16.301 22.191 1.00 68.81 198 LYS A CA 1
ATOM 1579 C C . LYS A 1 198 ? -24.947 15.278 23.241 1.00 68.81 198 LYS A C 1
ATOM 1581 O O . LYS A 1 198 ? -25.704 14.365 22.921 1.00 68.81 198 LYS A O 1
ATOM 1586 N N . LEU A 1 199 ? -24.474 15.417 24.478 1.00 73.94 199 LEU A N 1
ATOM 1587 C CA . LEU A 1 199 ? -24.875 14.551 25.580 1.00 73.94 199 LEU A CA 1
ATOM 1588 C C . LEU A 1 199 ? -26.221 15.017 26.136 1.00 73.94 199 LEU A C 1
ATOM 1590 O O . LEU A 1 199 ? -26.317 16.107 26.696 1.00 73.94 199 LEU A O 1
ATOM 1594 N N . ASP A 1 200 ? -27.248 14.180 26.009 1.00 80.94 200 ASP A N 1
ATOM 1595 C CA . ASP A 1 200 ? -28.517 14.418 26.687 1.00 80.94 200 ASP A CA 1
ATOM 1596 C C . ASP A 1 200 ? -28.423 14.108 28.196 1.00 80.94 200 ASP A C 1
ATOM 1598 O O . ASP A 1 200 ? -27.558 13.360 28.675 1.00 80.94 200 ASP A O 1
ATOM 1602 N N . ASP A 1 201 ? -29.335 14.699 28.972 1.00 81.25 201 ASP A N 1
ATOM 1603 C CA . ASP A 1 201 ? -29.371 14.547 30.432 1.00 81.25 201 ASP A CA 1
ATOM 1604 C C . ASP A 1 201 ? -29.535 13.081 30.862 1.00 81.25 201 ASP A C 1
ATOM 1606 O O . ASP A 1 201 ? -29.025 12.658 31.905 1.00 81.25 201 ASP A O 1
ATOM 1610 N N . GLN A 1 202 ? -30.219 12.282 30.040 1.00 80.38 202 GLN A N 1
ATOM 1611 C CA . GLN A 1 202 ? -30.457 10.867 30.296 1.00 80.38 202 GLN A CA 1
ATOM 1612 C C . GLN A 1 202 ? -29.155 10.056 30.211 1.00 80.38 202 GLN A C 1
ATOM 1614 O O . GLN A 1 202 ? -28.863 9.245 31.096 1.00 80.38 202 GLN A O 1
ATOM 1619 N N . THR A 1 203 ? -28.333 10.314 29.197 1.00 75.00 203 THR A N 1
ATOM 1620 C CA . THR A 1 203 ? -27.021 9.691 29.006 1.00 75.00 203 THR A CA 1
ATOM 1621 C C . THR A 1 203 ? -26.061 10.095 30.120 1.00 75.00 203 THR A C 1
ATOM 1623 O O . THR A 1 203 ? -25.379 9.240 30.693 1.00 75.00 203 THR A O 1
ATOM 1626 N N . LEU A 1 204 ? -26.049 11.376 30.505 1.00 78.06 204 LEU A N 1
ATOM 1627 C CA . LEU A 1 204 ? -25.246 11.862 31.632 1.00 78.06 204 LEU A CA 1
ATOM 1628 C C . LEU A 1 204 ? -25.637 11.182 32.950 1.00 78.06 204 LEU A C 1
ATOM 1630 O O . LEU A 1 204 ? -24.764 10.761 33.720 1.00 78.06 204 LEU A O 1
ATOM 1634 N N . HIS A 1 205 ? -26.939 11.028 33.201 1.00 81.25 205 HIS A N 1
ATOM 1635 C CA . HIS A 1 205 ? -27.441 10.329 34.381 1.00 81.25 205 HIS A CA 1
ATOM 1636 C C . HIS A 1 205 ? -26.993 8.860 34.401 1.00 81.25 205 HIS A C 1
ATOM 1638 O O . HIS A 1 205 ? -26.498 8.376 35.423 1.00 81.25 205 HIS A O 1
ATOM 1644 N N . GLN A 1 206 ? -27.075 8.174 33.259 1.00 80.44 206 GLN A N 1
ATOM 1645 C CA . GLN A 1 206 ? -26.654 6.780 33.128 1.00 80.44 206 GLN A CA 1
ATOM 1646 C C . GLN A 1 206 ? -25.149 6.597 33.375 1.00 80.44 206 GLN A C 1
ATOM 1648 O O . GLN A 1 206 ? -24.746 5.699 34.121 1.00 80.44 206 GLN A O 1
ATOM 1653 N N . ILE A 1 207 ? -24.310 7.462 32.794 1.00 78.25 207 ILE A N 1
ATOM 1654 C CA . ILE A 1 207 ? -22.853 7.442 33.001 1.00 78.25 207 ILE A CA 1
ATOM 1655 C C . ILE A 1 207 ? -22.529 7.630 34.488 1.00 78.25 207 ILE A C 1
ATOM 1657 O O . ILE A 1 207 ? -21.727 6.883 35.061 1.00 78.25 207 ILE A O 1
ATOM 1661 N N . ARG A 1 208 ? -23.187 8.595 35.142 1.00 80.56 208 ARG A N 1
ATOM 1662 C CA . ARG A 1 208 ? -23.005 8.867 36.572 1.00 80.56 208 ARG A CA 1
ATOM 1663 C C . ARG A 1 208 ? -23.398 7.670 37.436 1.00 80.56 208 ARG A C 1
ATOM 1665 O O . ARG A 1 208 ? -22.656 7.325 38.358 1.00 80.56 208 ARG A O 1
ATOM 1672 N N . GLN A 1 209 ? -24.526 7.030 37.142 1.00 82.12 209 GLN A N 1
ATOM 1673 C CA . GLN A 1 209 ? -25.003 5.883 37.912 1.00 82.12 209 GLN A CA 1
ATOM 1674 C C . GLN A 1 209 ? -24.032 4.698 37.810 1.00 82.12 209 GLN A C 1
ATOM 1676 O O . GLN A 1 209 ? -23.613 4.144 38.828 1.00 82.12 209 GLN A O 1
ATOM 1681 N N . ASN A 1 210 ? -23.551 4.404 36.601 1.00 78.62 210 ASN A N 1
ATOM 1682 C CA . ASN A 1 210 ? -22.586 3.329 36.364 1.00 78.62 210 ASN A CA 1
ATOM 1683 C C . ASN A 1 210 ? -21.248 3.573 37.087 1.00 78.62 210 ASN A C 1
ATOM 1685 O O . ASN A 1 210 ? -20.618 2.635 37.589 1.00 78.62 210 ASN A O 1
ATOM 1689 N N . TYR A 1 211 ? -20.819 4.834 37.200 1.00 75.81 211 TYR A N 1
ATOM 1690 C CA . TYR A 1 211 ? -19.651 5.208 37.999 1.00 75.81 211 TYR A CA 1
ATOM 1691 C C . TYR A 1 211 ? -19.860 4.954 39.501 1.00 75.81 211 TYR A C 1
ATOM 1693 O O . TYR A 1 211 ? -18.995 4.361 40.156 1.00 75.81 211 TYR A O 1
ATOM 1701 N N . ILE A 1 212 ? -21.013 5.355 40.047 1.00 81.50 212 ILE A N 1
ATOM 1702 C CA . ILE A 1 212 ? -21.370 5.138 41.458 1.00 81.50 212 ILE A CA 1
ATOM 1703 C C . ILE A 1 212 ? -21.398 3.639 41.781 1.00 81.50 212 ILE A C 1
ATOM 1705 O O . ILE A 1 212 ? -20.808 3.207 42.777 1.00 81.50 212 ILE A O 1
ATOM 1709 N N . ASP A 1 213 ? -22.005 2.830 40.917 1.00 79.06 213 ASP A N 1
ATOM 1710 C CA . ASP A 1 213 ? -22.088 1.380 41.098 1.00 79.06 213 ASP A CA 1
ATOM 1711 C C . ASP A 1 213 ? -20.704 0.723 41.069 1.00 79.06 213 ASP A C 1
ATOM 1713 O O . ASP A 1 213 ? -20.380 -0.121 41.917 1.00 79.06 213 ASP A O 1
ATOM 1717 N N . ARG A 1 214 ? -19.824 1.178 40.168 1.00 75.44 214 ARG A N 1
ATOM 1718 C CA . ARG A 1 214 ? -18.430 0.723 40.116 1.00 75.44 214 ARG A CA 1
ATOM 1719 C C . ARG A 1 214 ? -17.679 1.087 41.400 1.00 75.44 214 ARG A C 1
ATOM 1721 O O . ARG A 1 214 ? -17.044 0.204 41.983 1.00 75.44 214 ARG A O 1
ATOM 1728 N N . LEU A 1 215 ? -17.790 2.320 41.900 1.00 77.94 215 LEU A N 1
ATOM 1729 C CA . LEU A 1 215 ? -17.176 2.727 43.174 1.00 77.94 215 LEU A CA 1
ATOM 1730 C C . LEU A 1 215 ? -17.671 1.879 44.352 1.00 77.94 215 LEU A C 1
ATOM 1732 O O . LEU A 1 215 ? -16.872 1.432 45.182 1.00 77.94 215 LEU A O 1
ATOM 1736 N N . ASN A 1 216 ? -18.975 1.620 44.410 1.00 80.00 216 ASN A N 1
ATOM 1737 C CA . ASN A 1 216 ? -19.579 0.789 45.446 1.00 80.00 216 ASN A CA 1
ATOM 1738 C C . ASN A 1 216 ? -19.078 -0.661 45.375 1.00 80.00 216 ASN A C 1
ATOM 1740 O O . ASN A 1 216 ? -18.774 -1.258 46.411 1.00 80.00 216 ASN A O 1
ATOM 1744 N N . SER A 1 217 ? -18.900 -1.214 44.171 1.00 77.31 217 SER A N 1
ATOM 1745 C CA . SER A 1 217 ? -18.340 -2.557 43.976 1.00 77.31 217 SER A CA 1
ATOM 1746 C C . SER A 1 217 ? -16.888 -2.669 44.468 1.00 77.31 217 SER A C 1
ATOM 1748 O O . SER A 1 217 ? -16.536 -3.631 45.156 1.00 77.31 217 SER A O 1
ATOM 1750 N N . VAL A 1 218 ? -16.055 -1.655 44.205 1.00 75.50 218 VAL A N 1
ATOM 1751 C CA . VAL A 1 218 ? -14.654 -1.605 44.656 1.00 75.50 218 VAL A CA 1
ATOM 1752 C C . VAL A 1 218 ? -14.581 -1.487 46.179 1.00 75.50 218 VAL A C 1
ATOM 1754 O O . VAL A 1 218 ? -13.811 -2.206 46.819 1.00 75.50 218 VAL A O 1
ATOM 1757 N N . ARG A 1 219 ? -15.424 -0.640 46.783 1.00 77.44 219 ARG A N 1
ATOM 1758 C CA . ARG A 1 219 ? -15.524 -0.497 48.245 1.00 77.44 219 ARG A CA 1
ATOM 1759 C C . ARG A 1 219 ? -15.953 -1.799 48.924 1.00 77.44 219 ARG A C 1
ATOM 1761 O O . ARG A 1 219 ? -15.397 -2.146 49.961 1.00 77.44 219 ARG A O 1
ATOM 1768 N N . ARG A 1 220 ? -16.886 -2.550 48.326 1.00 74.00 220 ARG A N 1
ATOM 1769 C CA . ARG A 1 22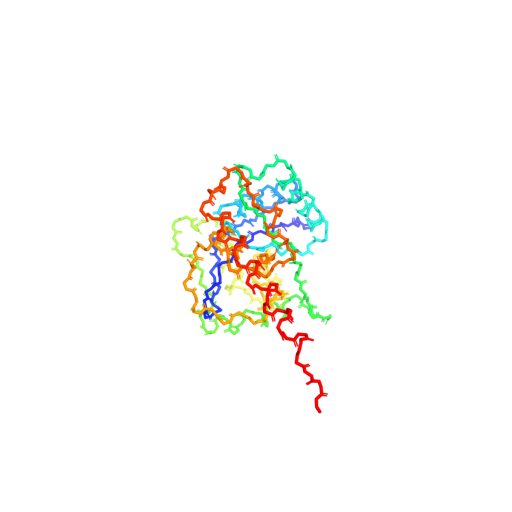0 ? -17.302 -3.878 48.819 1.00 74.00 220 ARG A CA 1
ATOM 1770 C C . ARG A 1 220 ? -16.172 -4.906 48.735 1.00 74.00 220 ARG A C 1
ATOM 1772 O O . ARG A 1 220 ? -15.982 -5.663 49.680 1.00 74.00 220 ARG A O 1
ATOM 1779 N N . ARG A 1 221 ? -15.384 -4.909 47.653 1.00 68.88 221 ARG A N 1
ATOM 1780 C CA . ARG A 1 221 ? -14.226 -5.813 47.498 1.00 68.88 221 ARG A CA 1
ATOM 1781 C C . ARG A 1 221 ? -13.118 -5.540 48.517 1.00 68.88 221 ARG A C 1
ATOM 1783 O O . ARG A 1 221 ? -12.539 -6.488 49.029 1.00 68.88 221 ARG A O 1
ATOM 1790 N N . ARG A 1 222 ? -12.873 -4.272 48.865 1.00 63.25 222 ARG A N 1
ATOM 1791 C CA . ARG A 1 222 ? -11.881 -3.876 49.884 1.00 63.25 222 ARG A CA 1
ATOM 1792 C C . ARG A 1 222 ? -12.293 -4.183 51.331 1.00 63.25 222 ARG A C 1
ATOM 1794 O O . ARG A 1 222 ? -11.460 -4.078 52.218 1.00 63.25 222 ARG A O 1
ATOM 1801 N N . ARG A 1 223 ? -1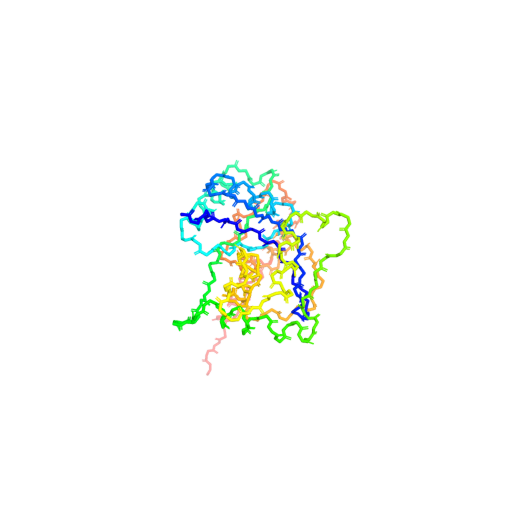3.559 -4.541 51.577 1.00 60.78 223 ARG A N 1
ATOM 1802 C CA . ARG A 1 223 ? -14.087 -4.888 52.909 1.00 60.78 223 ARG A CA 1
ATOM 1803 C C . ARG A 1 223 ? -14.111 -6.392 53.202 1.00 60.78 223 ARG A C 1
ATOM 1805 O O . ARG A 1 223 ? -14.549 -6.763 54.286 1.00 60.78 223 ARG A O 1
ATOM 1812 N N . LYS A 1 224 ? -13.681 -7.260 52.277 1.00 51.84 224 LYS A N 1
ATOM 1813 C CA . LYS A 1 224 ? -13.539 -8.690 52.589 1.00 51.84 224 LYS A CA 1
ATOM 1814 C C . LYS A 1 224 ? -12.355 -8.869 53.553 1.00 51.84 224 LYS A C 1
ATOM 1816 O O . LYS A 1 224 ? -11.253 -8.469 53.176 1.00 51.84 224 LYS A O 1
ATOM 1821 N N . PRO A 1 225 ? -12.555 -9.429 54.760 1.00 54.28 225 PRO A N 1
ATOM 1822 C CA . PRO A 1 225 ? -11.447 -9.764 55.642 1.00 54.28 225 PRO A CA 1
ATOM 1823 C C . PRO A 1 225 ? -10.582 -10.813 54.948 1.00 54.28 225 PRO A C 1
ATOM 1825 O O . PRO A 1 225 ? -11.107 -11.751 54.344 1.00 54.28 225 PRO A O 1
ATOM 1828 N N . ILE A 1 226 ? -9.269 -10.624 55.012 1.00 53.12 226 ILE A N 1
ATOM 1829 C CA . ILE A 1 226 ? -8.303 -11.666 54.673 1.00 53.12 226 ILE A CA 1
ATOM 1830 C C . ILE A 1 226 ? -8.383 -12.656 55.841 1.00 53.12 226 ILE A C 1
ATOM 1832 O O . ILE A 1 226 ? -7.988 -12.304 56.951 1.00 53.12 226 ILE A O 1
ATOM 1836 N N . TYR A 1 227 ? -9.003 -13.812 55.603 1.00 49.25 227 TYR A N 1
ATOM 1837 C CA . TYR A 1 227 ? -8.945 -14.973 56.493 1.00 49.25 227 TYR A CA 1
ATOM 1838 C C . TYR A 1 227 ? -7.766 -15.850 56.090 1.00 49.25 227 TYR A C 1
ATOM 1840 O O . TYR A 1 227 ? -7.558 -15.991 54.861 1.00 49.25 227 TYR A O 1
#

Nearest PDB structures (foldseek):
  7q08-assembly1_W  TM=3.273E-01  e=6.213E+00  Candida albicans SC5314
  3sgx-assembly1_A  TM=2.773E-01  e=7.921E+00  Escherichia coli K-12
  4v1y-assembly2_G  TM=2.361E-01  e=6.213E+00  Pseudomonas sp. ADP

Solvent-accessible surface area (backbone atoms only — not comparable to full-atom values): 13861 Å² total; per-residue (Å²): 132,84,80,65,67,46,63,50,73,44,68,48,72,48,99,81,69,30,38,29,59,76,46,69,46,64,46,69,77,49,66,69,60,55,50,53,49,52,51,51,52,34,62,75,66,58,43,71,61,43,62,50,83,52,68,74,55,44,56,54,50,52,52,50,48,52,46,45,58,76,74,37,76,83,80,58,87,70,72,54,45,80,49,56,55,59,77,72,84,93,64,56,68,34,62,48,33,44,73,47,37,50,68,32,57,79,68,64,27,54,47,80,73,84,54,83,93,48,74,45,73,46,48,51,47,33,53,47,36,68,75,59,62,52,64,80,46,78,80,42,95,64,55,54,56,50,44,60,61,23,46,63,70,30,42,85,69,83,86,86,73,93,65,99,56,75,85,69,84,71,47,72,66,58,42,40,46,73,67,49,58,49,43,87,97,55,92,48,51,43,80,81,75,57,64,74,88,74,60,49,72,66,56,53,50,48,34,51,48,49,49,53,53,50,53,52,52,54,55,55,62,72,65,60,77,91,125

Secondary structure (DSSP, 8-state):
----EEEEEEEEE-TT--EEEEEEEEEES-HHHHHHHHHHHHHHHT-SEE--SSHHHHHHHHHHHHHHHHH-TTT-----EE----PPTT--HHHHHHHHHHHHHHTT-B----SGGG-SHHHHHHHHHHHS--TT-TT-S--HHHHHHHHTTSSPP-S------------HHHHHHTT--B-TTSS-BGGGS--GGG--HHHHHHHHHHHHHHHHHHHHHTTS---